Protein AF-K0K8V3-F1 (afdb_monomer)

Foldseek 3Di:
DDDDPDPDPPPPPDDVVNVVVVVVVVVVVVVVVVVVVVVVVVVVVVVVVVLVVLLVLLVVLLVQLLVLLVQLLVLLVQLCVLVVLFPDDDHDDNVVSVVSNVVSVVSNVVSLVSCVVRPDPQLNVLSVVLSVLSVVSVVLSPDPDRHSVSNVVSSVVSVVSSQSNVVRSCVRSVNDPDGDDDDDCPVRDHDDPPDDPPPPPPPDDDDDDDDD

Mean predicted aligned error: 12.73 Å

Sequence (212 aa):
MSVDWCGGWQAGAVNPVVAQVLTIVGVLLGSVATFVFTSAAERTRWRRAQAARWDDKRLLAYSEYGEAVKQMVRLCRRIAETKGLLSTGRDVDLDSSLDALAEAETVRAARWETVLLLGEPATIAAARAWSEQVWGLEQILRDSHPEASSFLDAYRRAMRLRNEFYDRARLDLGISSGPLPALTWKSLQPMPPAGKPQLPEAEGGQGDRPTG

Nearest PDB structures (foldseek):
  4akk-assembly1_B  TM=6.652E-01  e=4.164E+00  Klebsiella oxytoca
  6jx6-assembly1_C  TM=4.656E-01  e=9.189E-01  Homo sapiens
  8e2i-assembly1_F  TM=4.263E-01  e=6.459E-01  Homo sapiens
  4tx5-assembly1_A  TM=3.972E-01  e=1.599E+00  Homo sapiens
  6jx6-assembly1_D  TM=3.897E-01  e=3.237E+00  Homo sapiens

Organism: Saccharothrix espanaensis (strain ATCC 51144 / DSM 44229 / JCM 9112 / NBRC 15066 / NRRL 15764) (NCBI:txid1179773)

Structure (mmCIF, N/CA/C/O backbone):
data_AF-K0K8V3-F1
#
_entry.id   AF-K0K8V3-F1
#
loop_
_atom_site.group_PDB
_atom_site.id
_atom_site.type_symbol
_atom_site.label_atom_id
_atom_site.label_alt_id
_atom_site.label_comp_id
_atom_site.label_asym_id
_atom_site.label_entity_id
_atom_site.label_seq_id
_atom_site.pdbx_PDB_ins_code
_atom_site.Cartn_x
_atom_site.Cartn_y
_atom_site.Cartn_z
_atom_site.occupancy
_atom_site.B_iso_or_equiv
_atom_site.auth_seq_id
_atom_site.auth_comp_id
_atom_site.auth_asym_id
_atom_site.auth_atom_id
_atom_site.pdbx_PDB_model_num
ATOM 1 N N . MET A 1 1 ? 65.599 -36.981 -69.576 1.00 44.59 1 MET A N 1
ATOM 2 C CA . MET A 1 1 ? 64.162 -36.649 -69.496 1.00 44.59 1 MET A CA 1
ATOM 3 C C . MET A 1 1 ? 63.881 -36.219 -68.067 1.00 44.59 1 MET A C 1
ATOM 5 O O . MET A 1 1 ? 63.821 -37.075 -67.200 1.00 44.59 1 MET A O 1
ATOM 9 N N . SER A 1 2 ? 63.819 -34.912 -67.815 1.00 46.06 2 SER A N 1
ATOM 10 C CA . SER A 1 2 ? 63.337 -34.340 -66.554 1.00 46.06 2 SER A CA 1
ATOM 11 C C . SER A 1 2 ? 62.207 -33.400 -66.941 1.00 46.06 2 SER A C 1
ATOM 13 O O . SER A 1 2 ? 62.413 -32.509 -67.762 1.00 46.06 2 SER A O 1
ATOM 15 N N . VAL A 1 3 ? 60.999 -33.701 -66.479 1.00 49.91 3 VAL A N 1
ATOM 16 C CA . VAL A 1 3 ? 59.793 -32.931 -66.779 1.00 49.91 3 VAL A CA 1
ATOM 17 C C . VAL A 1 3 ? 59.630 -31.936 -65.638 1.00 49.91 3 VAL A C 1
ATOM 19 O O . VAL A 1 3 ? 59.235 -32.327 -64.542 1.00 49.91 3 VAL A O 1
ATOM 22 N N . ASP A 1 4 ? 59.979 -30.674 -65.887 1.00 52.91 4 ASP A N 1
ATOM 23 C CA . ASP A 1 4 ? 59.780 -29.584 -64.931 1.00 52.91 4 ASP A CA 1
ATOM 24 C C . ASP A 1 4 ? 58.285 -29.274 -64.803 1.00 52.91 4 ASP A C 1
ATOM 26 O O . ASP A 1 4 ? 57.666 -28.607 -65.634 1.00 52.91 4 ASP A O 1
ATOM 30 N N . TRP A 1 5 ? 57.701 -29.782 -63.722 1.00 52.19 5 TRP A N 1
ATOM 31 C CA . TRP A 1 5 ? 56.415 -29.356 -63.189 1.00 52.19 5 TRP A CA 1
ATOM 32 C C . TRP A 1 5 ? 56.589 -28.017 -62.466 1.00 52.19 5 TRP A C 1
ATOM 34 O O . TRP A 1 5 ? 56.766 -27.972 -61.254 1.00 52.19 5 TRP A O 1
ATOM 44 N N . CYS A 1 6 ? 56.501 -26.912 -63.200 1.00 46.28 6 CYS A N 1
ATOM 45 C CA . CYS A 1 6 ? 56.291 -25.588 -62.613 1.00 46.28 6 CYS A CA 1
ATOM 46 C C . CYS A 1 6 ? 55.078 -24.931 -63.274 1.00 46.28 6 CYS A C 1
ATOM 48 O O . CYS A 1 6 ? 55.184 -24.011 -64.082 1.00 46.28 6 CYS A O 1
ATOM 50 N N . GLY A 1 7 ? 53.894 -25.433 -62.912 1.00 47.00 7 GLY A N 1
ATOM 51 C CA . GLY A 1 7 ? 52.639 -24.710 -63.078 1.00 47.00 7 GLY A CA 1
ATOM 52 C C . GLY A 1 7 ? 52.646 -23.490 -62.163 1.00 47.00 7 GLY A C 1
ATOM 53 O O . GLY A 1 7 ? 52.185 -23.553 -61.025 1.00 47.00 7 GLY A O 1
ATOM 54 N N . GLY A 1 8 ? 53.221 -22.394 -62.652 1.00 45.47 8 GLY A N 1
ATOM 55 C CA . GLY A 1 8 ? 53.161 -21.096 -62.001 1.00 45.47 8 GLY A CA 1
ATOM 56 C C . GLY A 1 8 ? 51.714 -20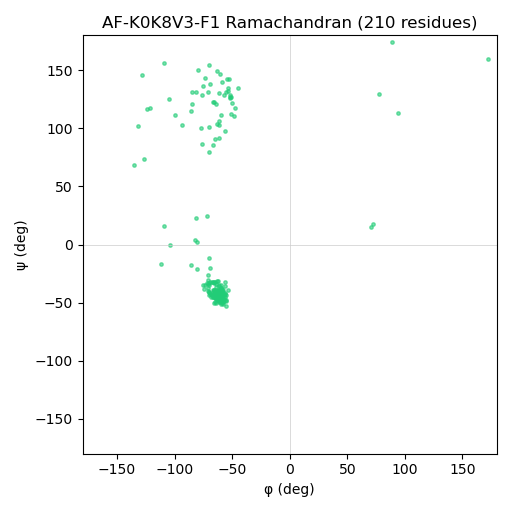.627 -61.947 1.00 45.47 8 GLY A C 1
ATOM 57 O O . GLY A 1 8 ? 51.161 -20.175 -62.947 1.00 45.47 8 GLY A O 1
ATOM 58 N N . TRP A 1 9 ? 51.099 -20.718 -60.770 1.00 52.03 9 TRP A N 1
ATOM 59 C CA . TRP A 1 9 ? 49.920 -19.929 -60.445 1.00 52.03 9 TRP A CA 1
ATOM 60 C C . TRP A 1 9 ? 50.324 -18.451 -60.500 1.00 52.03 9 TRP A C 1
ATOM 62 O O . TRP A 1 9 ? 50.808 -17.889 -59.519 1.00 52.03 9 TRP A O 1
ATOM 72 N N . GLN A 1 10 ? 50.158 -17.811 -61.658 1.00 50.56 10 GLN A N 1
ATOM 73 C CA . GLN A 1 10 ? 50.161 -16.356 -61.766 1.00 50.56 10 GLN A CA 1
ATOM 74 C C . GLN A 1 10 ? 48.880 -15.839 -61.106 1.00 50.56 10 GLN A C 1
ATOM 76 O O . GLN A 1 10 ? 47.886 -15.536 -61.762 1.00 50.56 10 GLN A O 1
ATOM 81 N N . ALA A 1 11 ? 48.895 -15.765 -59.775 1.00 57.78 11 ALA A N 1
ATOM 82 C CA . ALA A 1 11 ? 47.975 -14.910 -59.050 1.00 57.78 11 ALA A CA 1
ATOM 83 C C . ALA A 1 11 ? 48.238 -13.479 -59.539 1.00 57.78 11 ALA A C 1
ATOM 85 O O . ALA A 1 11 ? 49.329 -12.944 -59.335 1.00 57.78 11 ALA A O 1
ATOM 86 N N . GLY A 1 12 ? 47.277 -12.897 -60.260 1.00 58.16 12 GLY A N 1
ATOM 87 C CA . GLY A 1 12 ? 47.373 -11.523 -60.741 1.00 58.16 12 GLY A CA 1
ATOM 88 C C . GLY A 1 12 ? 47.761 -10.605 -59.586 1.00 58.16 12 GLY A C 1
ATOM 89 O O . GLY A 1 12 ? 47.080 -10.579 -58.561 1.00 58.16 12 GLY A O 1
ATOM 90 N N . ALA A 1 13 ? 48.885 -9.900 -59.729 1.00 68.44 13 ALA A N 1
ATOM 91 C CA . ALA A 1 13 ? 49.366 -8.973 -58.718 1.00 68.44 13 ALA A CA 1
ATOM 92 C C . ALA A 1 13 ? 48.321 -7.866 -58.538 1.00 68.44 13 ALA A C 1
ATOM 94 O O . ALA A 1 13 ? 48.181 -6.972 -59.374 1.00 68.44 13 ALA A O 1
ATOM 95 N N . VAL A 1 14 ? 47.545 -7.954 -57.461 1.00 70.19 14 VAL A N 1
ATOM 96 C CA . VAL A 1 14 ? 46.634 -6.886 -57.059 1.00 70.19 14 VAL A CA 1
ATOM 97 C C . VAL A 1 14 ? 47.459 -5.636 -56.770 1.00 70.19 14 VAL A C 1
ATOM 99 O O . VAL A 1 14 ? 48.465 -5.689 -56.064 1.00 70.19 14 VAL A O 1
ATOM 102 N N . ASN A 1 15 ? 47.055 -4.502 -57.342 1.00 85.94 15 ASN A N 1
ATOM 103 C CA . ASN A 1 15 ? 47.741 -3.232 -57.131 1.00 85.94 15 ASN A CA 1
ATOM 104 C C . ASN A 1 15 ? 47.787 -2.922 -55.615 1.00 85.94 15 ASN A C 1
ATOM 106 O O . ASN A 1 15 ? 46.732 -2.949 -54.972 1.00 85.94 15 ASN A O 1
ATOM 110 N N . PRO A 1 16 ? 48.961 -2.615 -55.032 1.00 86.56 16 PRO A N 1
ATOM 111 C CA . PRO A 1 16 ? 49.107 -2.383 -53.592 1.00 86.56 16 PRO A CA 1
ATOM 112 C C . PRO A 1 16 ? 48.183 -1.277 -53.064 1.00 86.56 16 PRO A C 1
ATOM 114 O O . PRO A 1 16 ? 47.671 -1.389 -51.952 1.00 86.56 16 PRO A O 1
ATOM 117 N N . VAL A 1 17 ? 47.889 -0.257 -53.877 1.00 86.69 17 VAL A N 1
ATOM 118 C CA . VAL A 1 17 ? 46.932 0.808 -53.533 1.00 86.69 17 VAL A CA 1
ATOM 119 C C . VAL A 1 17 ? 45.514 0.248 -53.399 1.00 86.69 17 VAL A C 1
ATOM 121 O O . VAL A 1 17 ? 44.798 0.587 -52.460 1.00 86.69 17 VAL A O 1
ATOM 124 N N . VAL A 1 18 ? 45.111 -0.658 -54.295 1.00 88.25 18 VAL A N 1
ATOM 125 C CA . VAL A 1 18 ? 43.792 -1.313 -54.249 1.00 88.25 18 VAL A CA 1
ATOM 126 C C . VAL A 1 18 ? 43.679 -2.200 -53.010 1.00 88.25 18 VAL A C 1
ATOM 128 O O . VAL A 1 18 ? 42.677 -2.131 -52.299 1.00 88.25 18 VAL A O 1
ATOM 131 N N . ALA A 1 19 ? 44.716 -2.981 -52.698 1.00 88.62 19 ALA A N 1
ATOM 132 C CA . ALA A 1 19 ? 44.752 -3.807 -51.491 1.00 88.62 19 ALA A CA 1
ATOM 133 C C . ALA A 1 19 ? 44.677 -2.961 -50.203 1.00 88.62 19 ALA A C 1
ATOM 135 O O . ALA A 1 19 ? 43.947 -3.303 -49.269 1.00 88.62 19 ALA A O 1
ATOM 136 N N . GLN A 1 20 ? 45.375 -1.822 -50.162 1.00 91.88 20 GLN A N 1
ATOM 137 C CA . GLN A 1 20 ? 45.355 -0.902 -49.025 1.00 91.88 20 GLN A CA 1
ATOM 138 C C . GLN A 1 20 ? 43.981 -0.247 -48.834 1.00 91.88 20 GLN A C 1
ATOM 140 O O . GLN A 1 20 ? 43.475 -0.211 -47.712 1.00 91.88 20 GLN A O 1
ATOM 145 N N . VAL A 1 21 ? 43.352 0.229 -49.914 1.00 93.62 21 VAL A N 1
ATOM 146 C CA . VAL A 1 21 ? 42.000 0.811 -49.863 1.00 93.62 21 VAL A CA 1
ATOM 147 C C . VAL A 1 21 ? 40.991 -0.221 -49.362 1.00 93.62 21 VAL A C 1
ATOM 149 O O . VAL A 1 21 ? 40.232 0.077 -48.441 1.00 93.62 21 VAL A O 1
ATOM 152 N N . LEU A 1 22 ? 41.021 -1.448 -49.893 1.00 93.81 22 LEU A N 1
ATOM 153 C CA . LEU A 1 22 ? 40.155 -2.536 -49.425 1.00 93.81 22 LEU A CA 1
ATOM 154 C C . LEU A 1 22 ? 40.365 -2.837 -47.934 1.00 93.81 22 LEU A C 1
ATOM 156 O O . LEU A 1 22 ? 39.394 -3.034 -47.205 1.00 93.81 22 LEU A O 1
ATOM 160 N N . THR A 1 23 ? 41.614 -2.807 -47.462 1.00 94.81 23 THR A N 1
ATOM 161 C CA . THR A 1 23 ? 41.945 -3.013 -46.043 1.00 94.81 23 THR A CA 1
ATOM 162 C C . THR A 1 23 ? 41.349 -1.914 -45.161 1.00 94.81 23 THR A C 1
ATOM 164 O O . THR A 1 23 ? 40.702 -2.215 -44.158 1.00 94.81 23 THR A O 1
ATOM 167 N N . ILE A 1 24 ? 41.507 -0.642 -45.541 1.00 96.25 24 ILE A N 1
ATOM 168 C CA . ILE A 1 24 ? 40.949 0.494 -44.790 1.00 96.25 24 ILE A CA 1
ATOM 169 C C . ILE A 1 24 ? 39.421 0.410 -44.746 1.00 96.25 24 ILE A C 1
ATOM 171 O O . ILE A 1 24 ? 38.830 0.567 -43.679 1.00 96.25 24 ILE A O 1
ATOM 175 N N . VAL A 1 25 ? 38.780 0.111 -45.880 1.00 95.94 25 VAL A N 1
ATOM 176 C CA . VAL A 1 25 ? 37.323 -0.065 -45.957 1.00 95.94 25 VAL A CA 1
ATOM 177 C C . VAL A 1 25 ? 36.863 -1.198 -45.041 1.00 95.94 25 VAL A C 1
ATOM 179 O O . VAL A 1 25 ? 35.912 -1.015 -44.285 1.00 95.94 25 VAL A O 1
ATOM 182 N N . GLY A 1 26 ? 37.558 -2.338 -45.041 1.00 94.94 26 GLY A N 1
ATOM 183 C CA . GLY A 1 26 ? 37.248 -3.465 -44.159 1.00 94.94 26 GLY A CA 1
ATOM 184 C C . GLY A 1 26 ? 37.341 -3.107 -42.674 1.00 94.94 26 GLY A C 1
ATOM 185 O O . GLY A 1 26 ? 36.430 -3.421 -41.909 1.00 94.94 26 GLY A O 1
ATOM 186 N N . VAL A 1 27 ? 38.396 -2.395 -42.264 1.00 95.88 27 VAL A N 1
ATOM 187 C CA . VAL A 1 27 ? 38.570 -1.942 -40.873 1.00 95.88 27 VAL A CA 1
ATOM 188 C C . VAL A 1 27 ? 37.504 -0.920 -40.477 1.00 95.88 27 VAL A C 1
ATOM 190 O O . VAL A 1 27 ? 36.960 -1.009 -39.378 1.00 95.88 27 VAL A O 1
ATOM 193 N N . LEU A 1 28 ? 37.169 0.026 -41.359 1.00 97.06 28 LEU A N 1
ATOM 194 C CA . LEU A 1 28 ? 36.113 1.011 -41.107 1.00 97.06 28 LEU A CA 1
A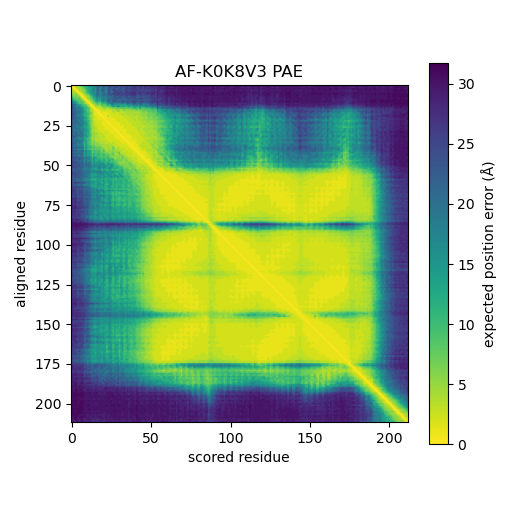TOM 195 C C . LEU A 1 28 ? 34.740 0.348 -40.974 1.00 97.06 28 LEU A C 1
ATOM 197 O O . LEU A 1 28 ? 33.996 0.649 -40.046 1.00 97.06 28 LEU A O 1
ATOM 201 N N . LEU A 1 29 ? 34.411 -0.594 -41.857 1.00 96.00 29 LEU A N 1
ATOM 202 C CA . LEU A 1 29 ? 33.166 -1.354 -41.760 1.00 96.00 29 LEU A CA 1
ATOM 203 C C . LEU A 1 29 ? 33.127 -2.195 -40.479 1.00 96.00 29 LEU A C 1
ATOM 205 O O . LEU A 1 29 ? 32.116 -2.199 -39.777 1.00 96.00 29 LEU A O 1
ATOM 209 N N . GLY A 1 30 ? 34.236 -2.856 -40.138 1.00 94.38 30 GLY A N 1
ATOM 210 C CA . GLY A 1 30 ? 34.366 -3.637 -38.910 1.00 94.38 30 GLY A CA 1
ATOM 211 C C . GLY A 1 30 ? 34.218 -2.788 -37.646 1.00 94.38 30 GLY A C 1
ATOM 212 O O . GLY A 1 30 ? 33.523 -3.195 -36.713 1.00 94.38 30 GLY A O 1
ATOM 213 N N . SER A 1 31 ? 34.807 -1.591 -37.612 1.00 95.19 31 SER A N 1
ATOM 214 C CA . SER A 1 31 ? 34.717 -0.689 -36.459 1.00 95.19 31 SER A CA 1
ATOM 215 C C . SER A 1 31 ? 33.317 -0.100 -36.300 1.00 95.19 31 SER A C 1
ATOM 217 O O . SER A 1 31 ? 32.799 -0.087 -35.185 1.00 95.19 31 SER A O 1
ATOM 219 N N . VAL A 1 32 ? 32.655 0.288 -37.396 1.00 94.81 32 VAL A N 1
ATOM 220 C CA . VAL A 1 32 ? 31.260 0.758 -37.373 1.00 94.81 32 VAL A CA 1
ATOM 221 C C . VAL A 1 32 ? 30.321 -0.358 -36.916 1.00 94.81 32 VAL A C 1
ATOM 223 O O . VAL A 1 32 ? 29.502 -0.136 -36.024 1.00 94.81 32 VAL A O 1
ATOM 226 N N . ALA A 1 33 ? 30.463 -1.571 -37.458 1.00 92.00 33 ALA A N 1
ATOM 227 C CA . ALA A 1 33 ? 29.664 -2.720 -37.037 1.00 92.00 33 ALA A CA 1
ATOM 228 C C . ALA A 1 33 ? 29.870 -3.036 -35.546 1.00 92.00 33 ALA A C 1
ATOM 230 O O . ALA A 1 33 ? 28.901 -3.212 -34.804 1.00 92.00 33 ALA A O 1
ATOM 231 N N . THR A 1 34 ? 31.125 -3.026 -35.085 1.00 93.44 34 THR A N 1
ATOM 232 C CA . THR A 1 34 ? 31.476 -3.223 -33.671 1.00 93.44 34 THR A CA 1
ATOM 233 C C . THR A 1 34 ? 30.868 -2.135 -32.791 1.00 93.44 34 THR A C 1
ATOM 235 O O . THR A 1 34 ? 30.265 -2.443 -31.762 1.00 93.44 34 THR A O 1
ATOM 238 N N . PHE A 1 35 ? 30.969 -0.866 -33.190 1.00 92.69 35 PHE A N 1
ATOM 239 C CA . PHE A 1 35 ? 30.414 0.267 -32.452 1.00 92.69 35 PHE A CA 1
ATOM 240 C C . PHE A 1 35 ? 28.888 0.188 -32.330 1.00 92.69 35 PHE A C 1
ATOM 242 O O . PHE A 1 35 ? 28.340 0.389 -31.246 1.00 92.69 35 PHE A O 1
ATOM 249 N N . VAL A 1 36 ? 28.184 -0.149 -33.412 1.00 93.19 36 VAL A N 1
ATOM 250 C CA . VAL A 1 36 ? 26.722 -0.302 -33.393 1.00 93.19 36 VAL A CA 1
ATOM 251 C C . VAL A 1 36 ? 26.311 -1.472 -32.500 1.00 93.19 36 VAL A C 1
ATOM 253 O O . VAL A 1 36 ? 25.422 -1.316 -31.660 1.00 93.19 36 VAL A O 1
ATOM 256 N N . PHE A 1 37 ? 26.975 -2.624 -32.632 1.00 92.94 37 PHE A N 1
ATOM 257 C CA . PHE A 1 37 ? 26.682 -3.810 -31.828 1.00 92.94 37 PHE A CA 1
ATOM 258 C C . PHE A 1 37 ? 26.907 -3.554 -30.331 1.00 92.94 37 PHE A C 1
ATOM 260 O O . PHE A 1 37 ? 26.020 -3.800 -29.512 1.00 92.94 37 PHE A O 1
ATOM 267 N N . THR A 1 38 ? 28.065 -2.995 -29.973 1.00 88.19 38 THR A N 1
ATOM 268 C CA . THR A 1 38 ? 28.397 -2.632 -28.584 1.00 88.19 38 THR A CA 1
ATOM 269 C C . THR A 1 38 ? 27.432 -1.594 -28.020 1.00 88.19 38 THR A C 1
ATOM 271 O O . THR A 1 38 ? 26.920 -1.779 -26.917 1.00 88.19 38 THR A O 1
ATOM 274 N N . SER A 1 39 ? 27.092 -0.557 -28.787 1.00 85.00 39 SER A N 1
ATOM 275 C CA . SER A 1 39 ? 26.129 0.466 -28.366 1.00 85.00 39 SER A CA 1
ATOM 276 C C . SER A 1 39 ? 24.727 -0.110 -28.133 1.00 85.00 39 SER A C 1
ATOM 278 O O . SER A 1 39 ? 24.061 0.237 -27.154 1.00 85.00 39 SER A O 1
ATOM 280 N N . ALA A 1 40 ? 24.260 -1.020 -28.993 1.00 86.56 40 ALA A N 1
ATOM 281 C CA . ALA A 1 40 ? 22.972 -1.688 -28.817 1.00 86.56 40 ALA A CA 1
ATOM 282 C C . ALA A 1 40 ? 22.964 -2.598 -27.575 1.00 86.56 40 ALA A C 1
ATOM 284 O O . ALA A 1 40 ? 22.011 -2.570 -26.785 1.00 86.56 40 ALA A O 1
ATOM 285 N N . ALA A 1 41 ? 24.040 -3.360 -27.360 1.00 84.31 41 ALA A N 1
ATOM 286 C CA . ALA A 1 41 ? 24.216 -4.189 -26.172 1.00 84.31 41 ALA A CA 1
ATOM 287 C C . ALA A 1 41 ? 24.222 -3.342 -24.887 1.00 84.31 41 ALA A C 1
ATOM 289 O O . ALA A 1 41 ? 23.511 -3.659 -23.931 1.00 84.31 41 ALA A O 1
ATOM 290 N N . GLU A 1 42 ? 24.933 -2.215 -24.877 1.00 85.38 42 GLU A N 1
ATOM 291 C CA . GLU A 1 42 ? 24.969 -1.313 -23.725 1.00 85.38 42 GLU A CA 1
ATOM 292 C C . GLU A 1 42 ? 23.596 -0.706 -23.434 1.00 85.38 42 GLU A C 1
ATOM 294 O O . GLU A 1 42 ? 23.121 -0.721 -22.300 1.00 85.38 42 GLU A O 1
ATOM 299 N N . ARG A 1 43 ? 22.875 -0.274 -24.473 1.00 77.31 43 ARG A N 1
ATOM 300 C CA . ARG A 1 43 ? 21.537 0.307 -24.316 1.00 77.31 43 ARG A CA 1
ATOM 301 C C . ARG A 1 43 ? 20.509 -0.701 -23.797 1.00 77.31 43 ARG A C 1
ATOM 303 O O . ARG A 1 43 ? 19.582 -0.321 -23.080 1.00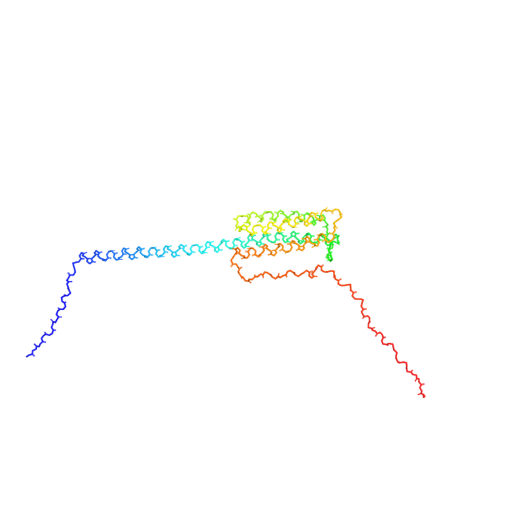 77.31 43 ARG A O 1
ATOM 310 N N . THR A 1 44 ? 20.630 -1.980 -24.155 1.00 75.56 44 THR A N 1
ATOM 311 C CA . THR A 1 44 ? 19.763 -3.039 -23.606 1.00 75.56 44 THR A CA 1
ATOM 312 C C . THR A 1 44 ? 20.128 -3.391 -22.165 1.00 75.56 44 THR A C 1
ATOM 314 O O . THR A 1 44 ? 19.220 -3.590 -21.358 1.00 75.56 44 THR A O 1
ATOM 317 N N . ARG A 1 45 ? 21.421 -3.419 -21.808 1.00 79.38 45 ARG A N 1
ATOM 318 C CA . ARG A 1 45 ? 21.875 -3.559 -20.412 1.00 79.38 45 ARG A CA 1
ATOM 319 C C . ARG A 1 45 ? 21.375 -2.408 -19.545 1.00 79.38 45 ARG A C 1
ATOM 321 O O . ARG A 1 45 ? 20.745 -2.664 -18.522 1.00 79.38 45 ARG A O 1
ATOM 328 N N . TRP A 1 46 ? 21.557 -1.169 -20.001 1.00 73.38 46 TRP A N 1
ATOM 329 C CA . TRP A 1 46 ? 21.078 0.031 -19.321 1.00 73.38 46 TRP A CA 1
ATOM 330 C C . TRP A 1 46 ? 19.574 -0.039 -19.071 1.00 73.38 46 TRP A C 1
ATOM 332 O O . TRP A 1 46 ? 19.137 0.081 -17.934 1.00 73.38 46 TRP A O 1
ATOM 342 N N . ARG A 1 47 ? 18.764 -0.305 -20.106 1.00 72.69 47 ARG A N 1
ATOM 343 C CA . ARG A 1 47 ? 17.301 -0.402 -19.961 1.00 72.69 47 ARG A CA 1
ATOM 344 C C . ARG A 1 47 ? 16.869 -1.462 -18.951 1.00 72.69 47 ARG A C 1
ATOM 346 O O . ARG A 1 47 ? 16.002 -1.170 -18.136 1.00 72.69 47 ARG A O 1
ATOM 353 N N . ARG A 1 48 ? 17.494 -2.644 -18.958 1.00 71.94 48 ARG A N 1
ATOM 354 C CA . ARG A 1 48 ? 17.206 -3.699 -17.972 1.00 71.94 48 ARG A CA 1
ATOM 355 C C . ARG A 1 48 ? 17.573 -3.276 -16.552 1.00 71.94 48 ARG A C 1
ATOM 357 O O . ARG A 1 48 ? 16.773 -3.463 -15.646 1.00 71.94 48 ARG A O 1
ATOM 364 N N . ALA A 1 49 ? 18.738 -2.655 -16.369 1.00 75.56 49 ALA A N 1
ATOM 365 C CA . ALA A 1 49 ? 19.153 -2.141 -15.068 1.00 75.56 49 ALA A CA 1
ATOM 366 C C . ALA A 1 49 ? 18.233 -1.010 -14.569 1.00 75.56 49 ALA A C 1
ATOM 368 O O . ALA A 1 49 ? 17.912 -0.967 -13.387 1.00 75.56 49 ALA A O 1
ATOM 369 N N . GLN A 1 50 ? 17.776 -0.108 -15.449 1.00 73.19 50 GLN A N 1
ATOM 370 C CA . GLN A 1 50 ? 16.792 0.918 -15.085 1.00 73.19 50 GLN A CA 1
ATOM 371 C C . GLN A 1 50 ? 15.452 0.300 -14.685 1.00 73.19 50 GLN A C 1
ATOM 373 O O . GLN A 1 50 ? 14.890 0.728 -13.685 1.00 73.19 50 GLN A O 1
ATOM 378 N N . ALA A 1 51 ? 14.954 -0.671 -15.458 1.00 75.56 51 ALA A N 1
ATOM 379 C CA . ALA A 1 51 ? 13.694 -1.353 -15.174 1.00 75.56 51 ALA A CA 1
ATOM 380 C C . ALA A 1 51 ? 13.736 -2.018 -13.793 1.00 75.56 51 ALA A C 1
ATOM 382 O O . ALA A 1 51 ? 12.919 -1.678 -12.948 1.00 75.56 51 ALA A O 1
ATOM 383 N N . ALA A 1 52 ? 14.779 -2.807 -13.510 1.00 80.31 52 ALA A N 1
ATOM 384 C CA . ALA A 1 52 ? 14.953 -3.452 -12.208 1.00 80.31 52 ALA A CA 1
ATOM 385 C C . ALA A 1 52 ? 14.963 -2.445 -11.041 1.00 80.31 52 ALA A C 1
ATOM 387 O O . ALA A 1 52 ? 14.291 -2.647 -10.036 1.00 80.31 52 ALA A O 1
ATOM 388 N N . ARG A 1 53 ? 15.651 -1.301 -11.185 1.00 84.06 53 ARG A N 1
ATOM 389 C CA . ARG A 1 53 ? 15.654 -0.267 -10.132 1.00 84.06 53 ARG A CA 1
ATOM 390 C C . ARG A 1 53 ? 14.296 0.400 -9.935 1.00 84.06 53 ARG A C 1
ATOM 392 O O . ARG A 1 53 ? 14.007 0.861 -8.833 1.00 84.06 53 ARG A O 1
ATOM 399 N N . TRP A 1 54 ? 13.500 0.536 -10.991 1.00 88.44 54 TRP A N 1
ATOM 400 C CA . TRP A 1 54 ? 12.138 1.049 -10.864 1.00 88.44 54 TRP A CA 1
ATOM 401 C C . TRP A 1 54 ? 11.208 0.010 -10.238 1.00 88.44 54 TRP A C 1
ATOM 403 O O . TRP A 1 54 ? 10.359 0.392 -9.438 1.00 88.44 54 TRP A O 1
ATOM 413 N N . ASP A 1 55 ? 11.411 -1.276 -10.516 1.00 90.44 55 ASP A N 1
ATOM 414 C CA . ASP A 1 55 ? 10.679 -2.377 -9.881 1.00 90.44 55 ASP A CA 1
ATOM 415 C C . ASP A 1 55 ? 10.944 -2.418 -8.373 1.00 90.44 55 ASP A C 1
ATOM 417 O O . ASP A 1 55 ? 9.997 -2.421 -7.589 1.00 90.44 55 ASP A O 1
ATOM 421 N N . ASP A 1 56 ? 12.211 -2.323 -7.953 1.00 91.69 56 ASP A N 1
ATOM 422 C CA . ASP A 1 56 ? 12.586 -2.285 -6.533 1.00 91.69 56 ASP A CA 1
ATOM 423 C C . ASP A 1 56 ? 11.937 -1.098 -5.802 1.00 91.69 56 ASP A C 1
ATOM 425 O O . ASP A 1 56 ? 11.405 -1.238 -4.699 1.00 91.69 56 ASP A O 1
ATOM 429 N N . LYS A 1 57 ? 11.932 0.085 -6.431 1.00 95.75 57 LYS A N 1
ATOM 430 C CA . LYS A 1 57 ? 11.298 1.283 -5.862 1.00 95.75 57 LYS A CA 1
ATOM 431 C C . LYS A 1 57 ? 9.778 1.152 -5.777 1.00 95.75 57 LYS A C 1
ATOM 433 O O . LYS A 1 57 ? 9.198 1.587 -4.785 1.00 95.75 57 LYS A O 1
ATOM 438 N N . ARG A 1 58 ? 9.135 0.558 -6.788 1.00 96.44 58 ARG A N 1
ATOM 439 C CA . ARG A 1 58 ? 7.688 0.288 -6.781 1.00 96.44 58 ARG A CA 1
ATOM 440 C C . ARG A 1 58 ? 7.318 -0.717 -5.701 1.00 96.44 58 ARG A C 1
ATOM 442 O O . ARG A 1 58 ? 6.393 -0.465 -4.935 1.00 96.44 58 ARG A O 1
ATOM 449 N N . LEU A 1 59 ? 8.081 -1.803 -5.576 1.00 96.69 59 LEU A N 1
ATOM 450 C CA . LEU A 1 59 ? 7.899 -2.789 -4.515 1.00 96.69 59 LEU A CA 1
ATOM 451 C C . LEU A 1 59 ? 7.987 -2.132 -3.134 1.00 96.69 59 LEU A C 1
ATOM 453 O O . LEU A 1 59 ? 7.109 -2.351 -2.296 1.00 96.69 59 LEU A O 1
ATOM 457 N N . LEU A 1 60 ? 9.005 -1.294 -2.913 1.00 97.81 60 LEU A N 1
ATOM 458 C CA . LEU A 1 60 ? 9.151 -0.559 -1.661 1.00 97.81 60 LEU A CA 1
ATOM 459 C C . LEU A 1 60 ? 7.935 0.343 -1.412 1.00 97.81 60 LEU A C 1
ATOM 461 O O . LEU A 1 60 ? 7.296 0.205 -0.370 1.00 97.81 60 LEU A O 1
ATOM 465 N N . ALA A 1 61 ? 7.551 1.170 -2.388 1.00 98.31 61 ALA A N 1
ATOM 466 C CA . ALA A 1 61 ? 6.405 2.075 -2.285 1.00 98.31 61 ALA A CA 1
ATOM 467 C C . ALA A 1 61 ? 5.101 1.340 -1.927 1.00 98.31 61 ALA A C 1
ATOM 469 O O . ALA A 1 61 ? 4.397 1.729 -0.993 1.00 98.31 61 ALA A O 1
ATOM 470 N N . TYR A 1 62 ? 4.800 0.241 -2.623 1.00 98.44 62 TYR A N 1
ATOM 471 C CA . TYR A 1 62 ? 3.607 -0.563 -2.362 1.00 98.44 62 TYR A CA 1
ATOM 472 C C . TYR A 1 62 ? 3.646 -1.242 -0.992 1.00 98.44 62 TYR A C 1
ATOM 474 O O . TYR A 1 62 ? 2.625 -1.294 -0.302 1.00 98.44 62 TYR A O 1
ATOM 482 N N . SER A 1 63 ? 4.810 -1.744 -0.571 1.00 98.25 63 SER A N 1
ATOM 483 C CA . SER A 1 63 ? 4.957 -2.409 0.726 1.00 98.25 63 SER A CA 1
ATOM 484 C C . SER A 1 63 ? 4.822 -1.439 1.903 1.00 98.25 63 SER A C 1
ATOM 486 O O . SER A 1 63 ? 4.106 -1.745 2.858 1.00 98.25 63 SER A O 1
ATOM 488 N N . GLU A 1 64 ? 5.428 -0.252 1.817 1.00 98.50 64 GLU A N 1
ATOM 489 C CA . GLU A 1 64 ? 5.361 0.770 2.862 1.00 98.50 64 GLU A CA 1
ATOM 490 C C . GLU A 1 64 ? 3.957 1.365 2.978 1.00 98.50 64 GLU A C 1
ATOM 492 O O . GLU A 1 64 ? 3.423 1.479 4.082 1.00 98.50 64 GLU A O 1
ATOM 497 N N . TYR A 1 65 ? 3.323 1.689 1.847 1.00 98.75 65 TYR A N 1
ATOM 498 C CA . TYR A 1 65 ? 1.933 2.140 1.843 1.00 98.75 65 TYR A CA 1
ATOM 499 C C . TYR A 1 65 ? 1.000 1.061 2.404 1.00 98.75 65 TYR A C 1
ATOM 501 O O . TYR A 1 65 ? 0.167 1.333 3.271 1.00 98.75 65 TYR A O 1
ATOM 509 N N . GLY A 1 66 ? 1.178 -0.190 1.969 1.00 98.50 66 GLY A N 1
ATOM 510 C CA . GLY A 1 66 ? 0.397 -1.311 2.469 1.00 98.50 66 GLY A CA 1
ATOM 511 C C . GLY A 1 66 ? 0.576 -1.549 3.971 1.00 98.50 66 GLY A C 1
ATOM 512 O O . GLY A 1 66 ? -0.386 -1.933 4.637 1.00 98.50 66 GLY A O 1
ATOM 513 N N . GLU A 1 67 ? 1.769 -1.331 4.531 1.00 98.38 67 GLU A N 1
ATOM 514 C CA . GLU A 1 67 ? 1.993 -1.382 5.982 1.00 98.38 67 GLU A CA 1
ATOM 515 C C . GLU A 1 67 ? 1.278 -0.245 6.713 1.00 98.38 67 GLU A C 1
ATOM 517 O O . GLU A 1 67 ? 0.603 -0.513 7.708 1.00 98.38 67 GLU A O 1
ATOM 522 N N . ALA A 1 68 ? 1.334 0.980 6.188 1.00 98.62 68 ALA A N 1
ATOM 523 C CA . ALA A 1 68 ? 0.647 2.125 6.779 1.00 98.62 68 ALA A CA 1
ATOM 524 C C . ALA A 1 68 ? -0.880 1.916 6.842 1.00 98.62 68 ALA A C 1
ATOM 526 O O . ALA A 1 68 ? -1.480 2.052 7.908 1.00 98.62 68 ALA A O 1
ATOM 527 N N . VAL A 1 69 ? -1.510 1.465 5.748 1.00 98.62 69 VAL A N 1
ATOM 528 C CA . VAL A 1 69 ? -2.959 1.173 5.742 1.00 98.62 69 VAL A CA 1
ATOM 529 C C . VAL A 1 69 ? -3.297 -0.008 6.665 1.00 98.62 69 VAL A C 1
ATOM 531 O O . VAL A 1 69 ? -4.287 0.035 7.398 1.00 98.62 69 VAL A O 1
ATOM 534 N N . LYS A 1 70 ? -2.472 -1.069 6.701 1.00 97.69 70 LYS A N 1
ATOM 535 C CA . LYS A 1 70 ? -2.663 -2.184 7.655 1.00 97.69 70 LYS A CA 1
ATOM 536 C C . LYS A 1 70 ? -2.619 -1.701 9.099 1.00 97.69 70 LYS A C 1
ATOM 538 O O . LYS A 1 70 ? -3.378 -2.218 9.917 1.00 97.69 70 LYS A O 1
ATOM 543 N N . GLN A 1 71 ? -1.743 -0.755 9.422 1.00 98.31 71 GLN A N 1
ATOM 544 C CA . GLN A 1 71 ? -1.642 -0.223 10.773 1.00 98.31 71 GLN A CA 1
ATOM 545 C C . GLN A 1 71 ? -2.937 0.471 11.198 1.00 98.31 71 GLN A C 1
ATOM 547 O O . GLN A 1 71 ? -3.442 0.185 12.285 1.00 98.31 71 GLN A O 1
ATOM 552 N N . MET A 1 72 ? -3.533 1.273 10.314 1.00 98.44 72 MET A N 1
ATOM 553 C CA . MET A 1 72 ? -4.859 1.850 10.545 1.00 98.44 72 MET A CA 1
ATOM 554 C C . MET A 1 72 ? -5.925 0.762 10.749 1.00 98.44 72 MET A C 1
ATOM 556 O O . MET A 1 72 ? -6.657 0.796 11.732 1.00 98.44 72 MET A O 1
ATOM 560 N N . VAL A 1 73 ? -5.968 -0.271 9.893 1.00 97.44 73 VAL A N 1
ATOM 561 C CA . VAL A 1 73 ? -6.915 -1.399 10.038 1.00 97.44 73 VAL A CA 1
ATOM 562 C C . VAL A 1 73 ? -6.764 -2.106 11.390 1.00 97.44 73 VAL A C 1
ATOM 564 O O . VAL A 1 73 ? -7.766 -2.472 12.007 1.00 97.44 73 VAL A O 1
ATOM 567 N N . ARG A 1 74 ? -5.528 -2.315 11.865 1.00 95.25 74 ARG A N 1
ATOM 568 C CA . ARG A 1 74 ? -5.258 -2.918 13.183 1.00 95.25 74 ARG A CA 1
ATOM 569 C C . ARG A 1 74 ? -5.785 -2.039 14.318 1.00 95.25 74 ARG A C 1
ATOM 571 O O . ARG A 1 74 ? -6.365 -2.573 15.258 1.00 95.25 74 ARG A O 1
ATOM 578 N N . LEU A 1 75 ? -5.591 -0.724 14.231 1.00 96.69 75 LEU A N 1
ATOM 579 C CA . LEU A 1 75 ? -6.101 0.237 15.211 1.00 96.69 75 LEU A CA 1
ATOM 580 C C . LEU A 1 75 ? -7.632 0.256 15.224 1.00 96.69 75 LEU A C 1
ATOM 582 O O . LEU A 1 75 ? -8.217 0.033 16.281 1.00 96.69 75 LEU A O 1
ATOM 586 N N . CYS A 1 76 ? -8.276 0.377 14.057 1.00 96.44 76 CYS A N 1
ATOM 587 C CA . CYS A 1 76 ? -9.734 0.308 13.940 1.00 96.44 76 CYS A CA 1
ATOM 588 C C . CYS A 1 76 ? -10.291 -0.987 14.542 1.00 96.44 76 CYS A C 1
ATOM 590 O O . CYS A 1 76 ? -11.274 -0.966 15.277 1.00 96.44 76 CYS A O 1
ATOM 592 N N . ARG A 1 77 ? -9.641 -2.124 14.273 1.00 94.19 77 ARG A N 1
ATOM 593 C CA . ARG A 1 77 ? -10.040 -3.409 14.850 1.00 94.19 77 ARG A CA 1
ATOM 594 C C . ARG A 1 77 ? -9.976 -3.397 16.383 1.00 94.19 77 ARG A C 1
ATOM 596 O O . ARG A 1 77 ? -10.955 -3.784 17.003 1.00 94.19 77 ARG A O 1
ATOM 603 N N . ARG A 1 78 ? -8.879 -2.933 16.992 1.00 93.44 78 ARG A N 1
ATOM 604 C CA . ARG A 1 78 ? -8.745 -2.884 18.465 1.00 93.44 78 ARG A CA 1
ATOM 605 C C . ARG A 1 78 ? -9.780 -1.972 19.125 1.00 93.44 78 ARG A C 1
ATOM 607 O O . ARG A 1 78 ? -10.330 -2.315 20.169 1.00 93.44 78 ARG A O 1
ATOM 614 N N . ILE A 1 79 ? -10.067 -0.830 18.500 1.00 94.94 79 ILE A N 1
ATOM 615 C CA . ILE A 1 79 ? -11.113 0.089 18.965 1.00 94.94 79 ILE A CA 1
ATOM 616 C C . ILE A 1 79 ? -12.484 -0.599 18.874 1.00 94.94 79 ILE A C 1
ATOM 618 O O . ILE A 1 79 ? -13.248 -0.553 19.832 1.00 94.94 79 ILE A O 1
ATOM 622 N N . ALA A 1 80 ? -12.786 -1.290 17.768 1.00 93.94 80 ALA A N 1
ATOM 623 C CA . ALA A 1 80 ? -14.019 -2.071 17.631 1.00 93.94 80 ALA A CA 1
ATOM 624 C C . ALA A 1 80 ? -14.152 -3.179 18.682 1.00 93.94 80 ALA A C 1
ATOM 626 O O . ALA A 1 80 ? -15.243 -3.374 19.208 1.00 93.94 80 ALA A O 1
ATOM 627 N N . GLU A 1 81 ? -13.069 -3.891 18.995 1.00 91.88 81 GLU A N 1
ATOM 628 C CA . GLU A 1 81 ? -13.054 -4.918 20.045 1.00 91.88 81 GLU A CA 1
ATOM 629 C C . GLU A 1 81 ? -13.383 -4.297 21.415 1.00 91.88 81 GLU A C 1
ATOM 631 O O . GLU A 1 81 ? -14.274 -4.787 22.104 1.00 91.88 81 GLU A O 1
ATOM 636 N N . THR A 1 82 ? -12.770 -3.156 21.754 1.00 92.25 82 THR A N 1
ATOM 637 C CA . THR A 1 82 ? -13.046 -2.415 23.006 1.00 92.25 82 THR A CA 1
ATOM 638 C C . THR A 1 82 ? -14.481 -1.880 23.063 1.00 92.25 82 THR A C 1
ATOM 640 O O . THR A 1 82 ? -15.103 -1.847 24.120 1.00 92.25 82 THR A O 1
ATOM 643 N N . LYS A 1 83 ? -15.050 -1.491 21.915 1.00 91.69 83 LYS A N 1
ATOM 644 C CA . LYS A 1 83 ? -16.453 -1.063 21.793 1.00 91.69 83 LYS A CA 1
ATOM 645 C C . LYS A 1 83 ? -17.452 -2.228 21.719 1.00 91.69 83 LYS A C 1
ATOM 647 O O . LYS A 1 83 ? -18.641 -1.987 21.531 1.00 91.69 83 LYS A O 1
ATOM 652 N N . GLY A 1 84 ? -16.999 -3.481 21.819 1.00 90.19 84 GLY A N 1
ATOM 653 C CA . GLY A 1 84 ? -17.860 -4.665 21.742 1.00 90.19 84 GLY A CA 1
ATOM 654 C C . GLY A 1 84 ? -18.438 -4.955 20.349 1.00 90.19 84 GLY A C 1
ATOM 655 O O . GLY A 1 84 ? -19.362 -5.755 20.224 1.00 90.19 84 GLY A O 1
ATOM 656 N N . LEU A 1 85 ? -17.905 -4.333 19.291 1.00 91.12 85 LEU A N 1
ATOM 657 C CA . LEU A 1 85 ? -18.341 -4.540 17.901 1.00 91.12 85 LEU A CA 1
ATOM 658 C C . LEU A 1 85 ? -17.744 -5.802 17.273 1.00 91.12 85 LEU A C 1
ATOM 660 O O . LEU A 1 85 ? -18.268 -6.318 16.286 1.00 91.12 85 LEU A O 1
ATOM 664 N N . LEU A 1 86 ? -16.639 -6.296 17.829 1.00 87.81 86 LEU A N 1
ATOM 665 C CA . LEU A 1 86 ? -16.010 -7.551 17.444 1.00 87.81 86 LEU A CA 1
ATOM 666 C C . LEU A 1 86 ? -15.771 -8.422 18.673 1.00 87.81 86 LEU A C 1
ATOM 668 O O . LEU A 1 86 ? -15.448 -7.936 19.753 1.00 87.81 86 LEU A O 1
ATOM 672 N N . SER A 1 87 ? -15.893 -9.735 18.484 1.00 76.38 87 SER A N 1
ATOM 673 C CA . SER A 1 87 ? -15.548 -10.710 19.510 1.00 76.38 87 SER A CA 1
ATOM 674 C C . SER A 1 87 ? -14.033 -10.765 19.693 1.00 76.38 87 SER A C 1
ATOM 676 O O . SER A 1 87 ? -13.320 -10.995 18.716 1.00 76.38 87 SER A O 1
ATOM 678 N N . THR A 1 88 ? -13.586 -10.691 20.950 1.00 68.94 88 THR A N 1
ATOM 679 C CA . THR A 1 88 ? -12.199 -10.849 21.435 1.00 68.94 88 THR A CA 1
ATOM 680 C C . THR A 1 88 ? -11.279 -9.652 21.225 1.00 68.94 88 THR A C 1
ATOM 682 O O . THR A 1 88 ? -11.126 -9.172 20.117 1.00 68.94 88 THR A O 1
ATOM 685 N N . GLY A 1 89 ? -10.604 -9.242 22.296 1.00 64.62 89 GLY A N 1
ATOM 686 C CA . GLY A 1 89 ? -9.552 -8.232 22.325 1.00 64.62 89 GLY A CA 1
ATOM 687 C C . GLY A 1 89 ? -9.193 -7.933 23.779 1.00 64.62 89 GLY A C 1
ATOM 688 O O . GLY A 1 89 ? -9.961 -8.255 24.683 1.00 64.62 89 GLY A O 1
ATOM 689 N N . ARG A 1 90 ? -8.009 -7.370 24.024 1.00 73.62 90 ARG A N 1
ATOM 690 C CA . ARG A 1 90 ? -7.742 -6.684 25.294 1.00 73.62 90 ARG A CA 1
ATOM 691 C C . ARG A 1 90 ? -8.252 -5.262 25.120 1.00 73.62 90 ARG A C 1
ATOM 693 O O . ARG A 1 90 ? -7.881 -4.640 24.125 1.00 73.62 90 ARG A O 1
ATOM 700 N N . ASP A 1 91 ? -9.030 -4.777 26.077 1.00 83.69 91 ASP A N 1
ATOM 701 C CA . ASP A 1 91 ? -9.486 -3.390 26.072 1.00 83.69 91 ASP A CA 1
ATOM 702 C C . ASP A 1 91 ? -8.287 -2.446 25.949 1.00 83.69 91 ASP A C 1
ATOM 704 O O . ASP A 1 91 ? -7.246 -2.633 26.595 1.00 83.69 91 ASP A O 1
ATOM 708 N N . VAL A 1 92 ? -8.422 -1.460 25.069 1.00 90.19 92 VAL A N 1
ATOM 709 C CA . VAL A 1 92 ? -7.439 -0.395 24.886 1.00 90.19 92 VAL A CA 1
ATOM 710 C C . VAL A 1 92 ? -7.989 0.917 25.420 1.00 90.19 92 VAL A C 1
ATOM 712 O O . VAL A 1 92 ? -9.199 1.119 25.479 1.00 90.19 92 VAL A O 1
ATOM 715 N N . ASP A 1 93 ? -7.091 1.831 25.774 1.00 94.25 93 ASP A N 1
ATOM 716 C CA . ASP A 1 93 ? -7.488 3.215 25.999 1.00 94.25 93 ASP A CA 1
ATOM 717 C C . ASP A 1 93 ? -7.997 3.823 24.683 1.00 94.25 93 ASP A C 1
ATOM 719 O O . ASP A 1 93 ? -7.287 3.809 23.669 1.00 94.25 93 ASP A O 1
ATOM 723 N N . LEU A 1 94 ? -9.249 4.287 24.679 1.00 92.62 94 LEU A N 1
ATOM 724 C CA . LEU A 1 94 ? -9.931 4.723 23.461 1.00 92.62 94 LEU A CA 1
ATOM 725 C C . LEU A 1 94 ? -9.337 6.020 22.918 1.00 92.62 94 LEU A C 1
ATOM 727 O O . LEU A 1 94 ? -9.093 6.097 21.714 1.00 92.62 94 LEU A O 1
ATOM 731 N N . ASP A 1 95 ? -9.063 6.990 23.788 1.00 93.00 95 ASP A N 1
ATOM 732 C CA . ASP A 1 95 ? -8.541 8.296 23.384 1.00 93.00 95 ASP A CA 1
ATOM 733 C C . ASP A 1 95 ? -7.136 8.146 22.789 1.00 93.00 95 ASP A C 1
ATOM 735 O O . ASP A 1 95 ? -6.911 8.515 21.635 1.00 93.00 95 ASP A O 1
ATOM 739 N N . SER A 1 96 ? -6.225 7.452 23.485 1.00 95.62 96 SER A N 1
ATOM 740 C CA . SER A 1 96 ? -4.892 7.154 22.946 1.00 95.62 96 SER A CA 1
ATOM 741 C C . SER A 1 96 ? -4.943 6.345 21.644 1.00 95.62 96 SER A C 1
ATOM 743 O O . SER A 1 96 ? -4.120 6.548 20.747 1.00 95.62 96 SER A O 1
ATOM 745 N N . SER A 1 97 ? -5.909 5.433 21.498 1.00 95.19 97 SER A N 1
ATOM 746 C CA . SER A 1 97 ? -6.055 4.644 20.268 1.00 95.19 97 SER A CA 1
ATOM 747 C C . SER A 1 97 ? -6.556 5.471 19.085 1.00 95.19 97 SER A C 1
ATOM 749 O O . SER A 1 97 ? -6.155 5.196 17.951 1.00 95.19 97 SER A O 1
ATOM 751 N N . LEU A 1 98 ? -7.412 6.468 19.326 1.00 94.44 98 LEU A N 1
ATOM 752 C CA . LEU A 1 98 ? -7.875 7.410 18.307 1.00 94.44 98 LEU A CA 1
ATOM 753 C C . LEU A 1 98 ? -6.758 8.370 17.884 1.00 94.44 98 LEU A C 1
ATOM 755 O O . LEU A 1 98 ? -6.591 8.600 16.685 1.00 94.44 98 LEU A O 1
ATOM 759 N N . ASP A 1 99 ? -5.941 8.845 18.824 1.00 95.94 99 ASP A N 1
ATOM 760 C CA . ASP A 1 99 ? -4.752 9.650 18.517 1.00 95.94 99 ASP A CA 1
ATOM 761 C C . ASP A 1 99 ? -3.735 8.847 17.692 1.00 95.94 99 ASP A C 1
ATOM 763 O O . ASP A 1 99 ? -3.231 9.312 16.668 1.00 95.94 99 ASP A O 1
ATOM 767 N N . ALA A 1 100 ? -3.489 7.589 18.070 1.00 97.38 100 ALA A N 1
ATOM 768 C CA . ALA A 1 100 ? -2.626 6.693 17.306 1.00 97.38 100 ALA A CA 1
ATOM 769 C C . ALA A 1 100 ? -3.173 6.400 15.896 1.00 97.38 100 ALA A C 1
ATOM 771 O O . ALA A 1 100 ? -2.392 6.174 14.968 1.00 97.38 100 ALA A O 1
ATOM 772 N N . LEU A 1 101 ? -4.500 6.386 15.717 1.00 97.44 101 LEU A N 1
ATOM 773 C CA . LEU A 1 101 ? -5.133 6.242 14.404 1.00 97.44 101 LEU A CA 1
ATOM 774 C C . LEU A 1 101 ? -4.918 7.486 13.536 1.00 97.44 101 LEU A C 1
ATOM 776 O O . LEU A 1 101 ? -4.582 7.336 12.362 1.00 97.44 101 LEU A O 1
ATOM 780 N N . ALA A 1 102 ? -5.033 8.684 14.112 1.00 96.81 102 ALA A N 1
ATOM 781 C CA . ALA A 1 102 ? -4.736 9.932 13.413 1.00 96.81 102 ALA A CA 1
ATOM 782 C C . ALA A 1 102 ? -3.261 10.006 12.972 1.00 96.81 102 ALA A C 1
ATOM 784 O O . ALA A 1 102 ? -2.969 10.365 11.831 1.00 96.81 102 ALA A O 1
ATOM 785 N N . GLU A 1 103 ? -2.325 9.584 13.826 1.00 98.12 103 GLU A N 1
ATOM 786 C CA . GLU A 1 103 ? -0.905 9.513 13.458 1.00 98.12 103 GLU A CA 1
ATOM 787 C C . GLU A 1 103 ? -0.652 8.486 12.341 1.00 98.12 103 GLU A C 1
ATOM 789 O O . GLU A 1 103 ? 0.072 8.753 11.379 1.00 98.12 103 GLU A O 1
ATOM 794 N N . ALA A 1 104 ? -1.296 7.317 12.411 1.00 98.25 104 ALA A N 1
ATOM 795 C CA . ALA A 1 104 ? -1.194 6.310 11.357 1.00 98.25 104 ALA A CA 1
ATOM 796 C C . ALA A 1 104 ? -1.721 6.822 10.001 1.00 98.25 104 ALA A C 1
ATOM 798 O O . ALA A 1 104 ? -1.144 6.486 8.963 1.00 98.25 104 ALA A O 1
ATOM 799 N N . GLU A 1 105 ? -2.768 7.653 9.997 1.00 98.00 105 GLU A N 1
ATOM 800 C CA . GLU A 1 105 ? -3.270 8.313 8.787 1.00 98.00 105 GLU A CA 1
ATOM 801 C C . GLU A 1 105 ? -2.252 9.308 8.212 1.00 98.00 105 GLU A C 1
ATOM 803 O O . GLU A 1 105 ? -2.019 9.301 7.002 1.00 98.00 105 GLU A O 1
ATOM 808 N N . THR A 1 106 ? -1.572 10.097 9.052 1.00 98.38 106 THR A N 1
ATOM 809 C CA . THR A 1 106 ? -0.478 10.988 8.616 1.00 98.38 106 THR A CA 1
ATOM 810 C C . THR A 1 106 ? 0.642 10.199 7.937 1.00 98.38 106 THR A C 1
ATOM 812 O O . THR A 1 106 ? 1.094 10.552 6.842 1.00 98.38 106 THR A O 1
ATOM 815 N N . VAL A 1 107 ? 1.057 9.075 8.530 1.00 98.38 107 VAL A N 1
ATOM 816 C CA . VAL A 1 107 ? 2.061 8.185 7.930 1.00 98.38 107 VAL A CA 1
ATOM 817 C C . VAL A 1 107 ? 1.565 7.621 6.596 1.00 98.38 107 VAL A C 1
ATOM 819 O O . VAL A 1 107 ? 2.309 7.622 5.612 1.00 98.38 107 VAL A O 1
ATOM 822 N N . ARG A 1 108 ? 0.309 7.165 6.522 1.00 98.38 108 ARG A N 1
ATOM 823 C CA . ARG A 1 108 ? -0.299 6.669 5.278 1.00 98.38 108 ARG A CA 1
ATOM 824 C C . ARG A 1 108 ? -0.327 7.746 4.192 1.00 98.38 108 ARG A C 1
ATOM 826 O O . ARG A 1 108 ? -0.001 7.439 3.043 1.00 98.38 108 ARG A O 1
ATOM 833 N N . ALA A 1 109 ? -0.670 8.985 4.539 1.00 98.31 109 ALA A N 1
ATOM 834 C CA . ALA A 1 109 ? -0.664 10.122 3.623 1.00 98.31 109 ALA A CA 1
ATOM 835 C C . ALA A 1 109 ? 0.734 10.380 3.053 1.00 98.31 109 ALA A C 1
ATOM 837 O O . ALA A 1 109 ? 0.883 10.499 1.842 1.00 98.31 109 ALA A O 1
ATOM 838 N N . ALA A 1 110 ? 1.777 10.346 3.885 1.00 98.25 110 ALA A N 1
ATOM 839 C CA . ALA A 1 110 ? 3.149 10.505 3.408 1.00 98.25 110 ALA A CA 1
ATOM 840 C C . ALA A 1 110 ? 3.575 9.387 2.433 1.00 98.25 110 ALA A C 1
ATOM 842 O O . ALA A 1 110 ? 4.226 9.650 1.421 1.00 98.25 110 ALA A O 1
ATOM 843 N N . ARG A 1 111 ? 3.191 8.127 2.695 1.00 98.25 111 ARG A N 1
ATOM 844 C CA . ARG A 1 111 ? 3.512 6.998 1.794 1.00 98.25 111 ARG A CA 1
ATOM 845 C C . ARG A 1 111 ? 2.721 7.029 0.488 1.00 98.25 111 ARG A C 1
ATOM 847 O O . ARG A 1 111 ? 3.201 6.519 -0.524 1.00 98.25 111 ARG A O 1
ATOM 854 N N . TRP A 1 112 ? 1.541 7.642 0.494 1.00 98.44 112 TRP A N 1
ATOM 855 C CA . TRP A 1 112 ? 0.681 7.758 -0.681 1.00 98.44 112 TRP A CA 1
ATOM 856 C C . TRP A 1 112 ? 1.336 8.519 -1.834 1.00 98.44 112 TRP A C 1
ATOM 858 O O . TRP A 1 112 ? 1.222 8.092 -2.981 1.00 98.44 112 TRP A O 1
ATOM 868 N N . GLU A 1 113 ? 2.095 9.572 -1.536 1.00 98.44 113 GLU A N 1
ATOM 869 C CA . GLU A 1 113 ? 2.781 10.374 -2.556 1.00 98.44 113 GLU A CA 1
ATOM 870 C C . GLU A 1 113 ? 3.733 9.529 -3.413 1.00 98.44 113 GLU A C 1
ATOM 872 O O . GLU A 1 113 ? 3.782 9.656 -4.635 1.00 98.44 113 GLU A O 1
ATOM 877 N N . THR A 1 114 ? 4.443 8.580 -2.797 1.00 97.81 114 THR A N 1
ATOM 878 C CA . THR A 1 114 ? 5.359 7.699 -3.540 1.00 97.81 114 THR A CA 1
ATOM 879 C C . THR A 1 114 ? 4.593 6.716 -4.431 1.00 97.81 114 THR A C 1
ATOM 881 O O . THR A 1 114 ? 5.030 6.420 -5.544 1.00 97.81 114 THR A O 1
ATOM 884 N N . VAL A 1 115 ? 3.426 6.246 -3.979 1.00 98.31 115 VAL A N 1
ATOM 885 C CA . VAL A 1 115 ? 2.537 5.393 -4.784 1.00 98.31 115 VAL A CA 1
ATOM 886 C C . VAL A 1 115 ? 1.988 6.156 -5.988 1.00 98.31 115 VAL A C 1
ATOM 888 O O . VAL A 1 115 ? 1.948 5.592 -7.076 1.00 98.31 115 VAL A O 1
ATOM 891 N N . LEU A 1 116 ? 1.637 7.437 -5.843 1.00 98.00 116 LEU A N 1
ATOM 892 C CA . LEU A 1 116 ? 1.198 8.269 -6.970 1.00 98.00 116 LEU A CA 1
ATOM 893 C C . LEU A 1 116 ? 2.296 8.481 -8.019 1.00 98.00 116 LEU A C 1
ATOM 895 O O . LEU A 1 116 ? 2.004 8.520 -9.211 1.00 98.00 116 LEU A O 1
ATOM 899 N N . LEU A 1 117 ? 3.551 8.621 -7.586 1.00 97.44 117 LEU A N 1
ATOM 900 C CA . LEU A 1 117 ? 4.679 8.878 -8.484 1.00 97.44 117 LEU A CA 1
ATOM 901 C C . LEU A 1 117 ? 5.123 7.645 -9.273 1.00 97.44 117 LEU A C 1
ATOM 903 O O . LEU A 1 117 ? 5.601 7.778 -10.399 1.00 97.44 117 LEU A O 1
ATOM 907 N N . LEU A 1 118 ? 5.044 6.466 -8.658 1.00 96.38 118 LEU A N 1
ATOM 908 C CA . LEU A 1 118 ? 5.632 5.244 -9.207 1.00 96.38 118 LEU A CA 1
ATOM 909 C C . LEU A 1 118 ? 4.597 4.214 -9.645 1.00 96.38 118 LEU A C 1
ATOM 911 O O . LEU A 1 118 ? 4.955 3.273 -10.350 1.00 96.38 118 LEU A O 1
ATOM 915 N N . GLY A 1 119 ? 3.355 4.351 -9.190 1.00 96.00 119 GLY A N 1
ATOM 916 C CA . GLY A 1 119 ? 2.354 3.318 -9.347 1.00 96.00 119 GLY A CA 1
ATOM 917 C C . GLY A 1 119 ? 1.712 3.275 -10.726 1.00 96.00 119 GLY A C 1
ATOM 918 O O . GLY A 1 119 ? 1.537 4.293 -11.394 1.00 96.00 119 GLY A O 1
ATOM 919 N N . GLU A 1 120 ? 1.302 2.081 -11.138 1.00 96.50 120 GLU A N 1
ATOM 920 C CA . GLU A 1 120 ? 0.423 1.918 -12.293 1.00 96.50 120 GLU A CA 1
ATOM 921 C C . GLU A 1 120 ? -1.012 2.357 -11.930 1.00 96.50 120 GLU A C 1
ATOM 923 O O . GLU A 1 120 ? -1.448 2.148 -10.791 1.00 96.50 120 GLU A O 1
ATOM 928 N N . PRO A 1 121 ? -1.767 2.988 -12.854 1.00 98.19 121 PRO A N 1
ATOM 929 C CA . PRO A 1 121 ? -3.065 3.585 -12.539 1.00 98.19 121 PRO A CA 1
ATOM 930 C C . PRO A 1 121 ? -4.078 2.648 -11.872 1.00 98.19 121 PRO A C 1
ATOM 932 O O . PRO A 1 121 ? -4.787 3.073 -10.957 1.00 98.19 121 PRO A O 1
ATOM 935 N N . ALA A 1 122 ? -4.162 1.381 -12.281 1.00 97.94 122 ALA A N 1
ATOM 936 C CA . ALA A 1 122 ? -5.074 0.433 -11.654 1.00 97.94 122 ALA A CA 1
ATOM 937 C C . ALA A 1 122 ? -4.616 0.016 -10.247 1.00 97.94 122 ALA A C 1
ATOM 939 O O . ALA A 1 122 ? -5.453 -0.174 -9.361 1.00 97.94 122 ALA A O 1
ATOM 940 N N . THR A 1 123 ? -3.306 -0.063 -10.009 1.00 98.38 123 THR A N 1
ATOM 941 C CA . THR A 1 123 ? -2.743 -0.273 -8.665 1.00 98.38 123 THR A CA 1
ATOM 942 C C . THR A 1 123 ? -3.019 0.919 -7.751 1.00 98.38 123 THR A C 1
ATOM 944 O O . THR A 1 123 ? -3.452 0.729 -6.613 1.00 98.38 123 THR A O 1
ATOM 947 N N . ILE A 1 124 ? -2.862 2.146 -8.260 1.00 98.75 124 ILE A N 1
ATOM 948 C CA . ILE A 1 124 ? -3.215 3.388 -7.554 1.00 98.75 124 ILE A CA 1
ATOM 949 C C . ILE A 1 124 ? -4.706 3.389 -7.190 1.00 98.75 124 ILE A C 1
ATOM 951 O O . ILE A 1 124 ? -5.067 3.662 -6.045 1.00 98.75 124 ILE A O 1
ATOM 955 N N . ALA A 1 125 ? -5.585 3.044 -8.132 1.00 98.75 125 ALA A N 1
ATOM 956 C CA . ALA A 1 125 ? -7.023 2.982 -7.882 1.00 98.75 125 ALA A CA 1
ATOM 957 C C . ALA A 1 125 ? -7.386 1.948 -6.799 1.00 98.75 125 ALA A C 1
ATOM 959 O O . ALA A 1 125 ? -8.167 2.252 -5.896 1.00 98.75 125 ALA A O 1
ATOM 960 N N . ALA A 1 126 ? -6.793 0.751 -6.845 1.00 98.69 126 ALA A N 1
ATOM 961 C CA . ALA A 1 126 ? -7.026 -0.290 -5.844 1.00 98.69 126 ALA A CA 1
ATOM 962 C C . ALA A 1 126 ? -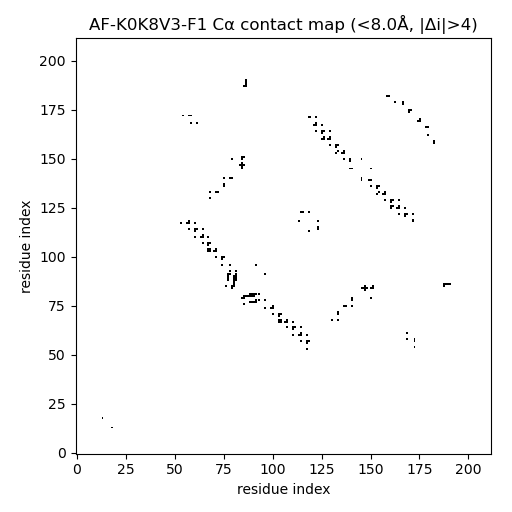6.513 0.113 -4.450 1.00 98.69 126 ALA A C 1
ATOM 964 O O . ALA A 1 126 ? -7.203 -0.095 -3.449 1.00 98.69 126 ALA A O 1
ATOM 965 N N . ALA A 1 127 ? -5.336 0.740 -4.386 1.00 98.50 127 ALA A N 1
ATOM 966 C CA . ALA A 1 127 ? -4.771 1.296 -3.161 1.00 98.50 127 ALA A CA 1
ATOM 967 C C . ALA A 1 127 ? -5.707 2.343 -2.532 1.00 98.50 127 ALA A C 1
ATOM 969 O O . ALA A 1 127 ? -6.070 2.227 -1.361 1.00 98.50 127 ALA A O 1
ATOM 970 N N . ARG A 1 128 ? -6.174 3.306 -3.338 1.00 98.56 128 ARG A N 1
ATOM 971 C CA . ARG A 1 128 ? -7.110 4.350 -2.904 1.00 98.56 128 ARG A CA 1
ATOM 972 C C . ARG A 1 128 ? -8.425 3.773 -2.390 1.00 98.56 128 ARG A C 1
ATOM 974 O O . ARG A 1 128 ? -8.876 4.159 -1.315 1.00 98.56 128 ARG A O 1
ATOM 981 N N . ALA A 1 129 ? -9.012 2.830 -3.125 1.00 98.75 129 ALA A N 1
ATOM 982 C CA . ALA A 1 129 ? -10.255 2.184 -2.718 1.00 98.75 129 ALA A CA 1
ATOM 983 C C . ALA A 1 129 ? -10.101 1.475 -1.362 1.00 98.75 129 ALA A C 1
ATOM 985 O O . ALA A 1 129 ? -11.009 1.510 -0.529 1.00 98.75 129 ALA A O 1
ATOM 986 N N . TRP A 1 130 ? -8.941 0.860 -1.109 1.00 98.75 130 TRP A N 1
ATOM 987 C CA . TRP A 1 130 ? -8.649 0.268 0.189 1.00 98.75 130 TRP A CA 1
ATOM 988 C C . TRP A 1 130 ? -8.562 1.327 1.297 1.00 98.75 130 TRP A C 1
ATOM 990 O O . TRP A 1 130 ? -9.251 1.160 2.303 1.00 98.75 130 TRP A O 1
ATOM 1000 N N . SER A 1 131 ? -7.809 2.423 1.129 1.00 98.19 131 SER A N 1
ATOM 1001 C CA . SER A 1 131 ? -7.742 3.478 2.157 1.00 98.19 131 SER A CA 1
ATOM 1002 C C . SER A 1 131 ? -9.088 4.155 2.410 1.00 98.19 131 SER A C 1
ATOM 1004 O O . SER A 1 131 ? -9.450 4.360 3.564 1.00 98.19 131 SER A O 1
ATOM 1006 N N . GLU A 1 132 ? -9.873 4.419 1.363 1.00 98.50 132 GLU A N 1
ATOM 1007 C CA . GLU A 1 132 ? -11.218 4.993 1.495 1.00 98.50 132 GLU A CA 1
ATOM 1008 C C . GLU A 1 132 ? -12.137 4.087 2.321 1.00 98.50 132 GLU A C 1
ATOM 1010 O O . GLU A 1 132 ? -12.873 4.556 3.190 1.00 98.50 132 GLU A O 1
ATOM 1015 N N . GLN A 1 133 ? -12.043 2.769 2.129 1.00 98.62 133 GLN A N 1
ATOM 1016 C CA . GLN A 1 133 ? -12.793 1.827 2.951 1.00 98.62 133 GLN A CA 1
ATOM 1017 C C . GLN A 1 133 ? -12.329 1.821 4.415 1.00 98.62 133 GLN A C 1
ATOM 1019 O O . GLN A 1 133 ? -13.145 1.597 5.310 1.00 98.62 133 GLN A O 1
ATOM 1024 N N . VAL A 1 134 ? -11.041 2.057 4.680 1.00 98.25 134 VAL A N 1
ATOM 1025 C CA . VAL A 1 134 ? -10.516 2.163 6.050 1.00 98.25 134 VAL A CA 1
ATOM 1026 C C . VAL A 1 134 ? -10.992 3.448 6.729 1.00 98.25 134 VAL A C 1
ATOM 1028 O O . VAL A 1 134 ? -11.380 3.384 7.892 1.00 98.25 134 VAL A O 1
ATOM 1031 N N . TRP A 1 135 ? -11.094 4.571 6.014 1.00 98.00 135 TRP A N 1
ATOM 1032 C CA . TRP A 1 135 ? -11.769 5.769 6.535 1.00 98.00 135 TRP A CA 1
ATOM 1033 C C . TRP A 1 135 ? -13.251 5.514 6.828 1.00 98.00 135 TRP A C 1
ATOM 1035 O O . TRP A 1 135 ? -13.808 6.081 7.764 1.00 98.00 135 TRP A O 1
ATOM 1045 N N . GLY A 1 136 ? -13.903 4.631 6.067 1.00 97.31 136 GLY A N 1
ATOM 1046 C CA . GLY A 1 136 ? -15.248 4.149 6.390 1.00 97.31 136 GLY A CA 1
ATOM 1047 C C . GLY A 1 136 ? -15.317 3.411 7.734 1.00 97.31 136 GLY A C 1
ATOM 1048 O O . GLY A 1 136 ? -16.264 3.607 8.489 1.00 97.31 136 GLY A O 1
ATOM 1049 N N . LEU A 1 137 ? -14.300 2.607 8.075 1.00 97.38 137 LEU A N 1
ATOM 1050 C CA . LEU A 1 137 ? -14.209 1.974 9.400 1.00 97.38 137 LEU A CA 1
ATOM 1051 C C . LEU A 1 137 ? -14.062 3.013 10.507 1.00 97.38 137 LEU A C 1
ATOM 1053 O O . LEU A 1 137 ? -14.718 2.900 11.535 1.00 97.38 137 LEU A O 1
ATOM 1057 N N . GLU A 1 138 ? -13.207 4.011 10.300 1.00 96.19 138 GLU A N 1
ATOM 1058 C CA . GLU A 1 138 ? -13.014 5.088 11.267 1.00 96.19 138 GLU A CA 1
ATOM 1059 C C . GLU A 1 138 ? -14.308 5.869 11.515 1.00 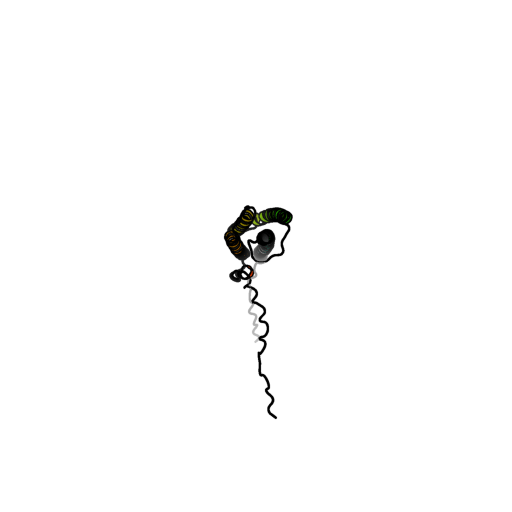96.19 138 GLU A C 1
ATOM 1061 O O . GLU A 1 138 ? -14.651 6.118 12.667 1.00 96.19 138 GLU A O 1
ATOM 1066 N N . GLN A 1 139 ? -15.054 6.201 10.458 1.00 95.62 139 GLN A N 1
ATOM 1067 C CA . GLN A 1 139 ? -16.346 6.882 10.576 1.00 95.62 139 GLN A CA 1
ATOM 1068 C C . GLN A 1 139 ? -17.326 6.081 11.439 1.00 95.62 139 GLN A C 1
ATOM 1070 O O . GLN A 1 139 ? -17.837 6.621 12.415 1.00 95.62 139 GLN A O 1
ATOM 1075 N N . ILE A 1 140 ? -17.485 4.778 11.172 1.00 96.12 140 ILE A N 1
ATOM 1076 C CA . ILE A 1 140 ? -18.325 3.894 12.000 1.00 96.12 140 ILE A CA 1
ATOM 1077 C C . ILE A 1 140 ? -17.861 3.923 13.462 1.00 96.12 140 ILE A C 1
ATOM 1079 O O . ILE A 1 140 ? -18.667 3.983 14.381 1.00 96.12 140 ILE A O 1
ATOM 1083 N N . LEU A 1 141 ? -16.552 3.907 13.716 1.00 94.81 141 LEU A N 1
ATOM 1084 C CA . LEU A 1 141 ? -16.031 3.952 15.082 1.00 94.81 141 LEU A CA 1
ATOM 1085 C C . LEU A 1 141 ? -16.242 5.299 15.775 1.00 94.81 141 LEU A C 1
ATOM 1087 O O . LEU A 1 141 ? -16.180 5.334 17.002 1.00 94.81 141 LEU A O 1
ATOM 1091 N N . ARG A 1 142 ? -16.465 6.392 15.047 1.00 92.44 142 ARG A N 1
ATOM 1092 C CA . ARG A 1 142 ? -16.762 7.712 15.623 1.00 92.44 142 ARG A CA 1
ATOM 1093 C C . ARG A 1 142 ? -18.249 7.904 15.916 1.00 92.44 142 ARG A C 1
ATOM 1095 O O . ARG A 1 142 ? -18.581 8.768 16.726 1.00 92.44 142 ARG A O 1
ATOM 1102 N N . ASP A 1 143 ? -19.117 7.085 15.331 1.00 92.62 143 ASP A N 1
ATOM 1103 C CA . ASP A 1 143 ? -20.543 7.101 15.639 1.00 92.62 143 ASP A CA 1
ATOM 1104 C C . ASP A 1 143 ? -20.792 6.785 17.123 1.00 92.62 143 ASP A C 1
ATOM 1106 O O . ASP A 1 143 ? -20.073 6.007 17.758 1.00 92.62 143 ASP A O 1
ATOM 1110 N N . SER A 1 144 ? -21.833 7.398 17.696 1.00 87.50 144 SER A N 1
ATOM 1111 C CA . SER A 1 144 ? -22.185 7.197 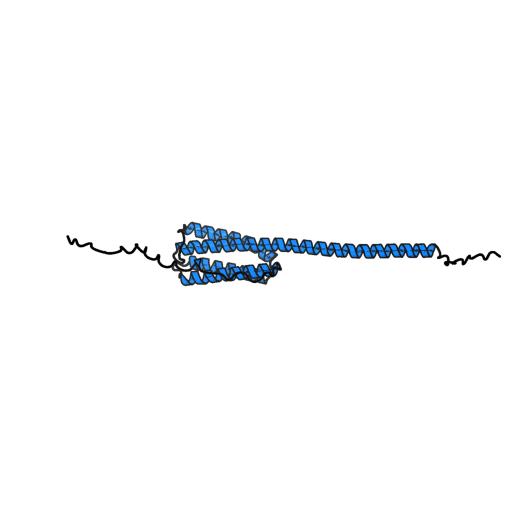19.109 1.00 87.50 144 SER A CA 1
ATOM 1112 C C . SER A 1 144 ? -22.758 5.803 19.381 1.00 87.50 144 SER A C 1
ATOM 1114 O O . SER A 1 144 ? -22.568 5.270 20.470 1.00 87.50 144 SER A O 1
ATOM 1116 N N . HIS A 1 145 ? -23.440 5.212 18.394 1.00 87.25 145 HIS A N 1
ATOM 1117 C CA . HIS A 1 145 ? -24.090 3.900 18.500 1.00 87.25 145 HIS A CA 1
ATOM 1118 C C . HIS A 1 145 ? -23.810 3.046 17.252 1.00 87.25 145 HIS A C 1
ATOM 1120 O O . HIS A 1 145 ? -24.713 2.817 16.447 1.00 87.25 145 HIS A O 1
ATOM 1126 N N . PRO A 1 146 ? -22.561 2.603 17.044 1.00 91.00 146 PRO A N 1
ATOM 1127 C CA . PRO A 1 146 ? -22.220 1.798 15.883 1.00 91.00 146 PRO A CA 1
ATOM 1128 C C . PRO A 1 146 ? -22.833 0.401 15.964 1.00 91.00 146 PRO A C 1
ATOM 1130 O O . PRO A 1 146 ? -22.781 -0.266 16.997 1.00 91.00 146 PRO A O 1
ATOM 1133 N N . GLU A 1 147 ? -23.362 -0.077 14.841 1.00 91.12 147 GLU A N 1
ATOM 1134 C CA . GLU A 1 147 ? -23.832 -1.454 14.719 1.00 91.12 147 GLU A CA 1
ATOM 1135 C C . GLU A 1 147 ? -22.667 -2.414 14.434 1.00 91.12 147 GLU A C 1
ATOM 1137 O O . GLU A 1 147 ? -21.871 -2.209 13.511 1.00 91.12 147 GLU A O 1
ATOM 1142 N N . ALA A 1 148 ? -22.597 -3.517 15.185 1.00 91.31 148 ALA A N 1
ATOM 1143 C CA . ALA A 1 148 ? -21.556 -4.535 15.022 1.00 91.31 148 ALA A CA 1
ATOM 1144 C C . ALA A 1 148 ? -21.552 -5.172 13.616 1.00 91.31 148 ALA A C 1
ATOM 1146 O O . ALA A 1 148 ? -20.490 -5.432 13.049 1.00 91.31 148 ALA A O 1
ATOM 1147 N N . SER A 1 149 ? -22.733 -5.389 13.026 1.00 91.69 149 SER A N 1
ATOM 1148 C CA . SER A 1 149 ? -22.903 -5.897 11.655 1.00 91.69 149 SER A CA 1
ATOM 1149 C C . SER A 1 149 ? -22.294 -4.954 10.616 1.00 91.69 149 SER A C 1
ATOM 1151 O O . SER A 1 149 ? -21.518 -5.399 9.770 1.00 91.69 149 SER A O 1
ATOM 1153 N N . SER A 1 150 ? -22.583 -3.653 10.725 1.00 93.81 150 SER A N 1
ATOM 1154 C CA . SER A 1 150 ? -22.047 -2.612 9.840 1.00 93.81 150 SER A CA 1
ATOM 1155 C C . SER A 1 150 ? -20.518 -2.584 9.878 1.00 93.81 150 SER A C 1
ATOM 1157 O O . SER A 1 150 ? -19.860 -2.658 8.834 1.00 93.81 150 SER A O 1
ATOM 1159 N N . PHE A 1 151 ? -19.934 -2.590 11.083 1.00 95.31 151 PHE A N 1
ATOM 1160 C CA . PHE A 1 151 ? -18.481 -2.640 11.236 1.00 95.31 151 PHE A CA 1
ATOM 1161 C C . PHE A 1 151 ? -17.885 -3.920 10.637 1.00 95.31 151 PHE A C 1
ATOM 1163 O O . PHE A 1 151 ? -16.901 -3.863 9.896 1.00 95.31 151 PHE A O 1
ATOM 1170 N N . LEU A 1 152 ? -18.478 -5.083 10.921 1.00 93.75 152 LEU A N 1
ATOM 1171 C CA . LEU A 1 152 ? -17.988 -6.372 10.433 1.00 93.75 152 LEU A CA 1
ATOM 1172 C C . LEU A 1 152 ? -18.004 -6.456 8.899 1.00 93.75 152 LEU A C 1
ATOM 1174 O O . LEU A 1 152 ? -17.042 -6.944 8.295 1.00 93.75 152 LEU A O 1
ATOM 1178 N N . ASP A 1 153 ? -19.059 -5.966 8.254 1.00 94.38 153 ASP A N 1
ATOM 1179 C CA . ASP A 1 153 ? -19.170 -5.971 6.796 1.00 94.38 153 ASP A CA 1
ATOM 1180 C C . ASP A 1 153 ? -18.203 -4.983 6.140 1.00 94.38 153 ASP A C 1
ATOM 1182 O O . ASP A 1 153 ? -17.521 -5.337 5.166 1.00 94.38 153 ASP A O 1
ATOM 1186 N N . ALA A 1 154 ? -18.055 -3.789 6.718 1.00 96.25 154 ALA A N 1
ATOM 1187 C CA . ALA A 1 154 ? -17.041 -2.826 6.308 1.00 96.25 154 ALA A CA 1
ATOM 1188 C C . ALA A 1 154 ? -15.619 -3.396 6.473 1.00 96.25 154 ALA A C 1
ATOM 1190 O O . ALA A 1 154 ? -14.777 -3.232 5.586 1.00 96.25 154 ALA A O 1
ATOM 1191 N N . TYR A 1 155 ? -15.355 -4.130 7.558 1.00 95.69 155 TYR A N 1
ATOM 1192 C CA . TYR A 1 155 ? -14.054 -4.743 7.835 1.00 95.69 155 TYR A CA 1
ATOM 1193 C C . TYR A 1 155 ? -13.733 -5.847 6.824 1.00 95.69 155 TYR A C 1
ATOM 1195 O O . TYR A 1 155 ? -12.646 -5.882 6.237 1.00 95.69 155 TYR A O 1
ATOM 1203 N N . ARG A 1 156 ? -14.708 -6.718 6.533 1.00 94.69 156 ARG A N 1
ATOM 1204 C CA . ARG A 1 156 ? -14.589 -7.737 5.478 1.00 94.69 156 ARG A CA 1
ATOM 1205 C C . ARG A 1 156 ? -14.330 -7.101 4.114 1.00 94.69 156 ARG A C 1
ATOM 1207 O O . ARG A 1 156 ? -13.524 -7.618 3.340 1.00 94.69 156 ARG A O 1
ATOM 1214 N N . ARG A 1 157 ? -14.987 -5.979 3.808 1.00 96.50 157 ARG A N 1
ATOM 1215 C CA . ARG A 1 157 ? -14.765 -5.229 2.565 1.00 96.50 157 ARG A CA 1
ATOM 1216 C C . ARG A 1 157 ? -13.356 -4.642 2.494 1.00 96.50 157 ARG A C 1
ATOM 1218 O O . ARG A 1 157 ? -12.707 -4.824 1.468 1.00 96.50 157 ARG A O 1
ATOM 1225 N N . ALA A 1 158 ? -12.859 -4.033 3.571 1.00 97.12 158 ALA A N 1
ATOM 1226 C CA . ALA A 1 158 ? -11.495 -3.500 3.638 1.00 97.12 158 ALA A CA 1
ATOM 1227 C C . ALA A 1 158 ? -10.457 -4.591 3.348 1.00 97.12 158 ALA A C 1
ATOM 1229 O O . ALA A 1 158 ? -9.532 -4.405 2.564 1.00 97.12 158 ALA A O 1
ATOM 1230 N N . MET A 1 159 ? -10.651 -5.771 3.929 1.00 94.94 159 MET A N 1
ATOM 1231 C CA . MET A 1 159 ? -9.753 -6.903 3.738 1.00 94.94 159 MET A CA 1
ATOM 1232 C C . MET A 1 159 ? -9.832 -7.499 2.318 1.00 94.94 159 MET A C 1
ATOM 1234 O O . MET A 1 159 ? -8.802 -7.910 1.792 1.00 94.94 159 MET A O 1
ATOM 1238 N N . ARG A 1 160 ? -10.997 -7.484 1.648 1.00 95.56 160 ARG A N 1
ATOM 1239 C CA . ARG A 1 160 ? -11.086 -7.816 0.209 1.00 95.56 160 ARG A CA 1
ATOM 1240 C C . ARG A 1 160 ? -10.336 -6.806 -0.662 1.00 95.56 160 ARG A C 1
ATOM 1242 O O . ARG A 1 160 ? -9.589 -7.214 -1.542 1.00 95.56 160 ARG A O 1
ATOM 1249 N N . LEU A 1 161 ? -10.495 -5.510 -0.390 1.00 97.69 161 LEU A N 1
ATOM 1250 C CA . LEU A 1 161 ? -9.805 -4.445 -1.130 1.00 97.69 161 LEU A CA 1
ATOM 1251 C C . LEU A 1 161 ? -8.290 -4.473 -0.908 1.00 97.69 161 LEU A C 1
ATOM 1253 O O . LEU A 1 161 ? -7.534 -4.215 -1.838 1.00 97.69 161 LEU A O 1
ATOM 1257 N N . ARG A 1 162 ? -7.838 -4.883 0.283 1.00 96.69 162 ARG A N 1
ATOM 1258 C CA . ARG A 1 162 ? -6.427 -5.197 0.531 1.00 96.69 162 ARG A CA 1
ATOM 1259 C C . ARG A 1 162 ? -5.905 -6.244 -0.454 1.00 96.69 162 ARG A C 1
ATOM 1261 O O . ARG A 1 162 ? -4.820 -6.059 -0.995 1.00 96.69 162 ARG A O 1
ATOM 1268 N N . ASN A 1 163 ? -6.626 -7.348 -0.650 1.00 95.69 163 ASN A N 1
ATOM 1269 C CA . ASN A 1 163 ? -6.193 -8.389 -1.584 1.00 95.69 163 ASN A CA 1
ATOM 1270 C C . ASN A 1 163 ? -6.151 -7.861 -3.022 1.00 95.69 163 ASN A C 1
ATOM 1272 O O . ASN A 1 163 ? -5.133 -8.048 -3.675 1.00 95.69 163 ASN A O 1
ATOM 1276 N N . GLU A 1 164 ? -7.178 -7.123 -3.458 1.00 95.88 164 GLU A N 1
ATOM 1277 C CA . GLU A 1 164 ? -7.189 -6.480 -4.782 1.00 95.88 164 GLU A CA 1
ATOM 1278 C C . GLU A 1 164 ? -5.974 -5.558 -4.972 1.00 95.88 164 GLU A C 1
ATOM 1280 O O . GLU A 1 164 ? -5.301 -5.629 -5.995 1.00 95.88 164 GLU A O 1
ATOM 1285 N N . PHE A 1 165 ? -5.633 -4.735 -3.973 1.00 97.75 165 PHE A N 1
ATOM 1286 C CA . PHE A 1 165 ? -4.434 -3.896 -4.021 1.00 97.75 165 PHE A CA 1
ATOM 1287 C C . PHE A 1 165 ? -3.158 -4.721 -4.240 1.00 97.75 165 PHE A C 1
ATOM 1289 O O . PHE A 1 165 ? -2.367 -4.395 -5.124 1.00 97.75 165 PHE A O 1
ATOM 1296 N N . TYR A 1 166 ? -2.955 -5.799 -3.477 1.00 96.25 166 TYR A N 1
ATOM 1297 C CA . TYR A 1 166 ? -1.767 -6.638 -3.648 1.00 96.25 166 TYR A CA 1
ATOM 1298 C C . TYR A 1 166 ? -1.778 -7.428 -4.963 1.00 96.25 166 TYR A C 1
ATOM 1300 O O . TYR A 1 166 ? -0.708 -7.637 -5.531 1.00 96.25 166 TYR A O 1
ATOM 1308 N N . ASP A 1 167 ? -2.941 -7.839 -5.468 1.00 95.62 167 ASP A N 1
ATOM 1309 C CA . ASP A 1 167 ? -3.056 -8.478 -6.780 1.00 95.62 167 ASP A CA 1
ATOM 1310 C C . ASP A 1 167 ? -2.652 -7.500 -7.896 1.00 95.62 167 ASP A C 1
ATOM 1312 O O . ASP A 1 167 ? -1.837 -7.850 -8.751 1.00 95.62 167 ASP A O 1
ATOM 1316 N N . ARG A 1 168 ? -3.112 -6.242 -7.846 1.00 96.31 168 ARG A N 1
ATOM 1317 C CA . ARG A 1 168 ? -2.684 -5.195 -8.792 1.00 96.31 168 ARG A CA 1
ATOM 1318 C C . ARG A 1 168 ? -1.202 -4.864 -8.673 1.00 96.31 168 ARG A C 1
ATOM 1320 O O . ARG A 1 168 ? -0.512 -4.847 -9.686 1.00 96.31 168 ARG A O 1
ATOM 1327 N N . ALA A 1 169 ? -0.693 -4.715 -7.452 1.00 96.38 169 ALA A N 1
ATOM 1328 C CA . ALA A 1 169 ? 0.728 -4.475 -7.216 1.00 96.38 169 ALA A CA 1
ATOM 1329 C C . ALA A 1 169 ? 1.604 -5.616 -7.762 1.00 96.38 169 ALA A C 1
ATOM 1331 O O . ALA A 1 169 ? 2.655 -5.368 -8.346 1.00 96.38 169 ALA A O 1
ATOM 1332 N N . ARG A 1 170 ? 1.171 -6.877 -7.620 1.00 95.25 170 ARG A N 1
ATOM 1333 C CA . ARG A 1 170 ? 1.864 -8.041 -8.198 1.00 95.25 170 ARG A CA 1
ATOM 1334 C C . ARG A 1 170 ? 1.873 -7.990 -9.721 1.00 95.25 170 ARG A C 1
ATOM 1336 O O . ARG A 1 170 ? 2.927 -8.214 -10.310 1.00 95.25 170 ARG A O 1
ATOM 1343 N N . LEU A 1 171 ? 0.736 -7.677 -10.343 1.00 94.06 171 LEU A N 1
ATOM 1344 C CA . LEU A 1 171 ? 0.639 -7.534 -11.797 1.00 94.06 171 LEU A CA 1
ATOM 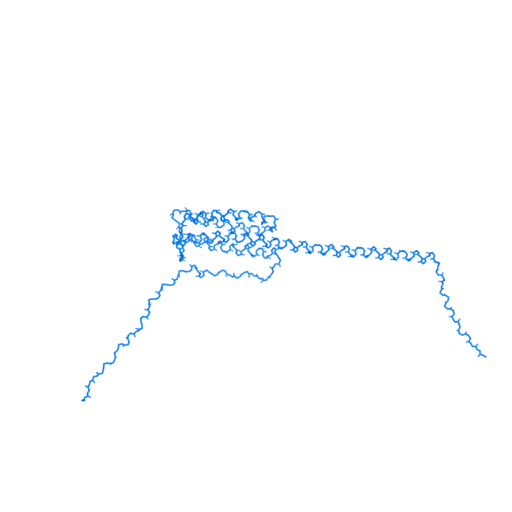1345 C C . LEU A 1 171 ? 1.544 -6.413 -12.316 1.00 94.06 171 LEU A C 1
ATOM 1347 O O . LEU A 1 171 ? 2.258 -6.618 -13.295 1.00 94.06 171 LEU A O 1
ATOM 1351 N N . ASP A 1 172 ? 1.573 -5.271 -11.632 1.00 94.38 172 ASP A N 1
ATOM 1352 C CA . ASP A 1 172 ? 2.421 -4.137 -12.002 1.00 94.38 172 ASP A CA 1
ATOM 1353 C C . ASP A 1 172 ? 3.930 -4.440 -11.882 1.00 94.38 172 ASP A C 1
ATOM 1355 O O . ASP A 1 172 ? 4.749 -3.971 -12.676 1.00 94.38 172 ASP A O 1
ATOM 1359 N N . LEU A 1 173 ? 4.300 -5.296 -10.926 1.00 93.62 173 LEU A N 1
ATOM 1360 C CA . LEU A 1 173 ? 5.658 -5.825 -10.753 1.00 93.62 173 LEU A CA 1
ATOM 1361 C C . LEU A 1 173 ? 5.967 -7.029 -11.668 1.00 93.62 173 LEU A C 1
ATOM 1363 O O . LEU A 1 173 ? 7.033 -7.631 -11.551 1.00 93.62 173 LEU A O 1
ATOM 1367 N N . GLY A 1 174 ? 5.048 -7.421 -12.558 1.00 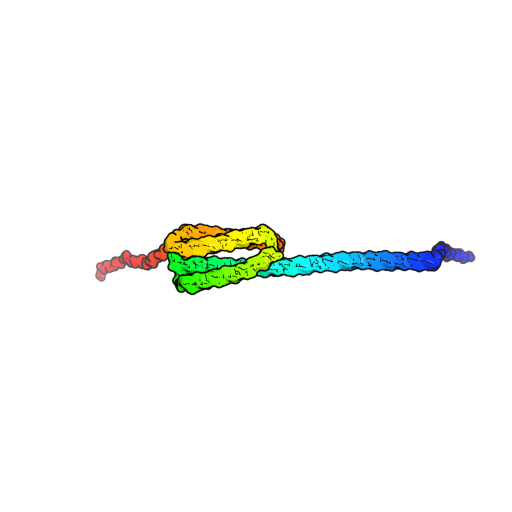92.19 174 GLY A N 1
ATOM 1368 C CA . GLY A 1 174 ? 5.234 -8.544 -13.484 1.00 92.19 174 GLY A CA 1
ATOM 1369 C C . GLY A 1 174 ? 5.188 -9.934 -12.833 1.00 92.19 174 GLY A C 1
ATOM 1370 O O . GLY A 1 174 ? 5.648 -10.911 -13.425 1.00 92.19 174 GLY A O 1
ATOM 1371 N N . ILE A 1 175 ? 4.641 -10.055 -11.621 1.00 90.81 175 ILE A N 1
ATOM 1372 C CA . ILE A 1 175 ? 4.533 -11.318 -10.883 1.00 90.81 175 ILE A CA 1
ATOM 1373 C C . ILE A 1 175 ? 3.259 -12.059 -11.308 1.00 90.81 175 ILE A C 1
ATOM 1375 O O . ILE A 1 175 ? 2.146 -11.628 -11.016 1.00 90.81 175 ILE A O 1
ATOM 1379 N N . SER A 1 176 ? 3.420 -13.229 -11.931 1.00 81.62 176 SER A N 1
ATOM 1380 C CA . SER A 1 176 ? 2.325 -14.045 -12.483 1.00 81.62 176 SER A CA 1
ATOM 1381 C C . SER A 1 176 ? 2.045 -15.346 -11.715 1.00 81.62 176 SER A C 1
ATOM 1383 O O . SER A 1 176 ? 1.352 -16.224 -12.225 1.00 81.62 176 SER A O 1
ATOM 1385 N N . SER A 1 177 ? 2.539 -15.491 -10.478 1.00 77.50 177 SER A N 1
ATOM 1386 C CA . SER A 1 177 ? 2.477 -16.743 -9.692 1.00 77.50 177 SER A CA 1
ATOM 1387 C C . SER A 1 177 ? 1.087 -17.140 -9.156 1.00 77.50 177 SER A C 1
ATOM 1389 O O . SER A 1 177 ? 0.991 -17.881 -8.182 1.00 77.50 177 SER A O 1
ATOM 1391 N N . GLY A 1 178 ? 0.009 -16.678 -9.793 1.00 79.25 178 GLY A N 1
ATOM 1392 C CA . GLY A 1 178 ? -1.373 -16.984 -9.427 1.00 79.25 178 GLY A CA 1
ATOM 1393 C C . GLY A 1 178 ? -1.986 -16.020 -8.400 1.00 79.25 178 GLY A C 1
ATOM 1394 O O . GLY A 1 178 ? -1.295 -15.116 -7.903 1.00 79.25 178 GLY A O 1
ATOM 1395 N N . PRO A 1 179 ? -3.295 -16.189 -8.120 1.00 79.75 179 PRO A N 1
ATOM 1396 C CA . PRO A 1 179 ? -4.049 -15.317 -7.225 1.00 79.75 179 PRO A CA 1
ATOM 1397 C C . PRO A 1 179 ? -3.620 -15.504 -5.769 1.00 79.75 179 PRO A C 1
ATOM 1399 O O . PRO A 1 179 ? -3.159 -16.576 -5.367 1.00 79.75 179 PRO A O 1
ATOM 1402 N N . LEU A 1 180 ? -3.812 -14.467 -4.955 1.00 83.81 180 LEU A N 1
ATOM 1403 C CA . LEU A 1 180 ? -3.630 -14.589 -3.513 1.00 83.81 180 LEU A CA 1
ATOM 1404 C C . LEU A 1 180 ? -4.638 -15.580 -2.899 1.00 83.81 180 LEU A C 1
ATOM 1406 O O . LEU A 1 180 ? -5.772 -15.691 -3.375 1.00 83.81 180 LEU A O 1
ATOM 1410 N N . PRO A 1 181 ? -4.266 -16.283 -1.811 1.00 84.00 181 PRO A N 1
ATOM 1411 C CA . PRO A 1 181 ? -5.190 -17.150 -1.093 1.00 84.00 181 PRO A CA 1
ATOM 1412 C C . PRO A 1 181 ? -6.464 -16.413 -0.670 1.00 84.00 181 PRO A C 1
ATOM 1414 O O . PRO A 1 181 ? -6.425 -15.256 -0.234 1.00 84.00 181 PRO A O 1
ATOM 1417 N N . ALA A 1 182 ? -7.596 -17.114 -0.749 1.00 82.00 182 ALA A N 1
ATOM 1418 C CA . ALA A 1 182 ? -8.873 -16.580 -0.301 1.00 82.00 182 ALA A CA 1
ATOM 1419 C C . ALA A 1 182 ? -8.820 -16.208 1.190 1.00 82.00 182 ALA A C 1
ATOM 1421 O O . ALA A 1 182 ? -8.261 -16.930 2.019 1.00 82.00 182 ALA A O 1
ATOM 1422 N N . LEU A 1 183 ? -9.436 -15.079 1.541 1.00 81.44 183 LEU A N 1
ATOM 1423 C CA . LEU A 1 183 ? -9.521 -14.627 2.928 1.00 81.44 183 LEU A CA 1
ATOM 1424 C C . LEU A 1 183 ? -10.392 -15.583 3.742 1.00 81.44 183 LEU A C 1
ATOM 1426 O O . LEU A 1 183 ? -11.572 -15.773 3.448 1.00 81.44 183 LEU A O 1
ATOM 1430 N N . THR A 1 184 ? -9.825 -16.138 4.810 1.00 78.50 184 THR A N 1
ATOM 1431 C CA . THR A 1 184 ? -10.561 -16.959 5.774 1.00 78.50 184 THR A CA 1
ATOM 1432 C C . THR A 1 184 ? -10.920 -16.122 6.998 1.00 78.50 184 THR A C 1
ATOM 1434 O O . THR A 1 184 ? -10.052 -15.774 7.795 1.00 78.50 184 THR A O 1
ATOM 1437 N N . TRP A 1 185 ? -12.205 -15.830 7.199 1.00 79.25 185 TRP A N 1
ATOM 1438 C CA . TRP A 1 185 ? -12.696 -14.998 8.313 1.00 79.25 185 TRP A CA 1
ATOM 1439 C C . TRP A 1 185 ? -12.847 -15.751 9.639 1.00 79.25 185 TRP A C 1
ATOM 1441 O O . TRP A 1 185 ? -13.629 -15.337 10.491 1.00 79.25 185 TRP A O 1
ATOM 1451 N N . LYS A 1 186 ? -12.131 -16.868 9.821 1.00 76.81 186 LYS A N 1
ATOM 1452 C CA . LYS A 1 186 ? -12.266 -17.735 11.004 1.00 76.81 186 LYS A CA 1
ATOM 1453 C C . LYS A 1 186 ? -12.028 -16.971 12.310 1.00 76.81 186 LYS A C 1
ATOM 1455 O O . LYS A 1 186 ? -12.732 -17.208 13.277 1.00 76.81 186 LYS A O 1
ATOM 1460 N N . SER A 1 187 ? -11.107 -16.006 12.315 1.00 67.31 187 SER A N 1
ATOM 1461 C CA . SER A 1 187 ? -10.811 -15.173 13.490 1.00 67.31 187 SER A CA 1
ATOM 1462 C C . SER A 1 187 ? -11.916 -14.181 13.871 1.00 67.31 187 SER A C 1
ATOM 1464 O O . SER A 1 187 ? -11.802 -13.544 14.907 1.00 67.31 187 SER A O 1
ATOM 1466 N N . LEU A 1 188 ? -12.923 -13.980 13.015 1.00 69.81 188 LEU A N 1
ATOM 1467 C CA . LEU A 1 188 ? -14.069 -13.098 13.271 1.00 69.81 188 LEU A CA 1
ATOM 1468 C C . LEU A 1 188 ? -15.333 -13.890 13.624 1.00 69.81 188 LEU A C 1
ATOM 1470 O O . LEU A 1 188 ? -16.396 -13.300 13.800 1.00 69.81 188 LEU A O 1
ATOM 1474 N N . GLN A 1 189 ? -15.254 -15.222 13.646 1.00 68.25 189 GLN A N 1
ATOM 1475 C CA . GLN A 1 189 ? -16.364 -16.041 14.107 1.00 68.25 189 GLN A CA 1
ATOM 1476 C C . GLN A 1 189 ? -16.418 -15.959 15.636 1.00 68.25 189 GLN A C 1
ATOM 1478 O O . GLN A 1 189 ? -15.364 -16.052 16.271 1.00 68.25 189 GLN A O 1
ATOM 1483 N N . PRO A 1 190 ? -17.614 -15.810 16.233 1.00 59.91 190 PRO A N 1
ATOM 1484 C CA . PRO A 1 190 ? -17.765 -15.954 17.671 1.00 59.91 190 PRO A CA 1
ATOM 1485 C C . PRO A 1 190 ? -17.176 -17.301 18.093 1.00 59.91 190 PRO A C 1
ATOM 1487 O O . PRO A 1 190 ? -17.463 -18.322 17.461 1.00 59.91 190 PRO A O 1
ATOM 1490 N N . MET A 1 191 ? -16.345 -17.310 19.137 1.00 54.09 191 MET A N 1
ATOM 1491 C CA . MET A 1 191 ? -15.883 -18.564 19.729 1.00 54.09 191 MET A CA 1
ATOM 1492 C C . MET A 1 191 ? -17.134 -19.381 20.099 1.00 54.09 191 MET A C 1
ATOM 1494 O O . MET A 1 191 ? -18.046 -18.808 20.707 1.00 54.09 191 MET A O 1
ATOM 1498 N N . PRO A 1 192 ? -17.232 -20.674 19.732 1.00 60.59 192 PRO A N 1
ATOM 1499 C CA . PRO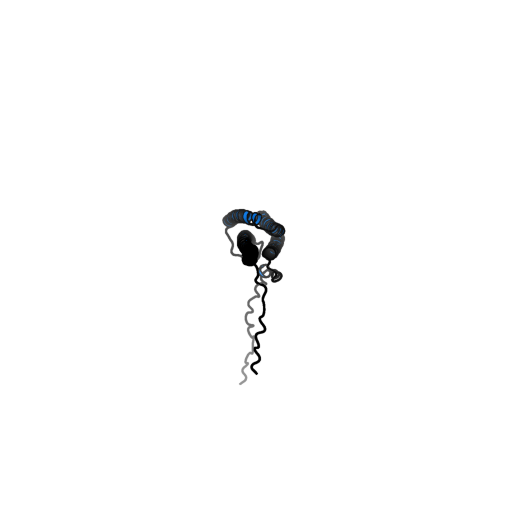 A 1 192 ? -18.332 -21.501 20.212 1.00 60.59 192 PRO A CA 1
ATOM 1500 C C . PRO A 1 192 ? -18.385 -21.395 21.742 1.00 60.59 192 PRO A C 1
ATOM 1502 O O . PRO A 1 192 ? -17.321 -21.293 22.367 1.00 60.59 192 PRO A O 1
ATOM 1505 N N . PRO A 1 193 ? -19.589 -21.363 22.350 1.00 59.88 193 PRO A N 1
ATOM 1506 C CA . PRO A 1 193 ? -19.706 -21.259 23.797 1.00 59.88 193 PRO A CA 1
ATOM 1507 C C . PRO A 1 193 ? -18.832 -22.345 24.405 1.00 59.88 193 PRO A C 1
ATOM 1509 O O . PRO A 1 193 ? -18.906 -23.494 23.961 1.00 59.88 193 PRO A O 1
ATOM 1512 N N . ALA A 1 194 ? -17.964 -21.964 25.348 1.00 61.22 194 ALA A N 1
ATOM 1513 C CA . ALA A 1 194 ? -17.100 -22.908 26.036 1.00 61.22 194 ALA A CA 1
ATOM 1514 C C . ALA A 1 194 ? -17.981 -24.070 26.493 1.00 61.22 194 ALA A C 1
ATOM 1516 O O . ALA A 1 194 ? -18.882 -23.883 27.317 1.00 61.22 194 ALA A O 1
ATOM 1517 N N . GLY A 1 195 ? -17.793 -25.237 25.869 1.00 54.09 195 GLY A N 1
ATOM 1518 C CA . GLY A 1 195 ? -18.502 -26.437 26.269 1.00 54.09 195 GLY A CA 1
ATOM 1519 C C . GLY A 1 195 ? -18.277 -26.577 27.763 1.00 54.09 195 GLY A C 1
ATOM 1520 O O . GLY A 1 195 ? -17.133 -26.470 28.215 1.00 54.09 195 GLY A O 1
ATOM 1521 N N . LYS A 1 196 ? -19.364 -26.713 28.533 1.00 46.59 196 LYS A N 1
ATOM 1522 C CA . LYS A 1 196 ? -19.263 -26.976 29.971 1.00 46.59 196 LYS A CA 1
ATOM 1523 C C . LYS A 1 196 ? -18.208 -28.070 30.150 1.00 46.59 196 LYS A C 1
ATOM 1525 O O . LYS A 1 196 ? -18.263 -29.028 29.372 1.00 46.59 196 LYS A O 1
ATOM 1530 N N . PRO A 1 197 ? -17.270 -27.945 31.107 1.00 49.84 197 PRO A N 1
ATOM 1531 C CA . PRO A 1 197 ? -16.358 -29.034 31.408 1.00 49.84 197 PRO A CA 1
ATOM 1532 C C . PRO A 1 197 ? -17.200 -30.299 31.528 1.00 49.84 197 PRO A C 1
ATOM 1534 O O . PRO A 1 197 ? -18.122 -30.341 32.348 1.00 49.84 197 PRO A O 1
ATOM 1537 N N . GLN A 1 198 ? -16.962 -31.277 30.654 1.00 57.81 198 GLN A N 1
ATOM 1538 C CA . GLN A 1 198 ? -17.482 -32.617 30.864 1.00 57.81 198 GLN A CA 1
ATOM 1539 C C . GLN A 1 198 ? -16.770 -33.108 32.116 1.00 57.81 198 GLN A C 1
ATOM 1541 O O . GLN A 1 198 ? -15.639 -33.583 32.070 1.00 57.81 198 GLN A O 1
ATOM 1546 N N . LEU A 1 199 ? -17.405 -32.851 33.262 1.00 55.41 199 LEU A N 1
ATOM 1547 C CA . LEU A 1 199 ? -17.098 -33.539 34.498 1.00 55.41 199 LEU A CA 1
ATOM 1548 C C . LEU A 1 199 ? -17.175 -35.026 34.151 1.00 55.41 199 LEU A C 1
ATOM 1550 O O . LEU A 1 199 ? -18.179 -35.425 33.552 1.00 55.41 199 LEU A O 1
ATOM 1554 N N . PRO A 1 200 ? -16.126 -35.815 34.439 1.00 54.88 200 PRO A N 1
ATOM 1555 C CA . PRO A 1 200 ? -16.180 -37.247 34.212 1.00 54.88 200 PRO A CA 1
ATOM 1556 C C . PRO A 1 200 ? -17.456 -37.768 34.867 1.00 54.88 200 PRO A C 1
ATOM 1558 O O . PRO A 1 200 ? -17.728 -37.445 36.028 1.00 54.88 200 PRO A O 1
ATOM 1561 N N . GLU A 1 201 ? -18.267 -38.481 34.086 1.00 54.72 201 GLU A N 1
ATOM 1562 C CA . GLU A 1 201 ? -19.449 -39.166 34.588 1.00 54.72 201 GLU A CA 1
ATOM 1563 C C . GLU A 1 201 ? -18.997 -39.989 35.790 1.00 54.72 201 GLU A C 1
ATOM 1565 O O . GLU A 1 201 ? -18.170 -40.893 35.670 1.00 54.72 201 GLU A O 1
ATOM 1570 N N . ALA A 1 202 ? -19.462 -39.603 36.977 1.00 55.66 202 ALA A N 1
ATOM 1571 C CA . ALA A 1 202 ? -19.295 -40.427 38.151 1.00 55.66 202 ALA A CA 1
ATOM 1572 C C . ALA A 1 202 ? -20.035 -41.728 37.844 1.00 55.66 202 ALA A C 1
ATOM 1574 O O . ALA A 1 202 ? -21.266 -41.732 37.802 1.00 55.66 202 ALA A O 1
ATOM 1575 N N . GLU A 1 203 ? -19.284 -42.798 37.579 1.00 51.25 203 GLU A N 1
ATOM 1576 C CA . GLU A 1 203 ? -19.822 -44.148 37.510 1.00 51.25 203 GLU A CA 1
ATOM 1577 C C . GLU A 1 203 ? -20.528 -44.443 38.834 1.00 51.25 203 GLU A C 1
ATOM 1579 O O . GLU A 1 203 ? -19.931 -44.754 39.867 1.00 51.25 203 GLU A O 1
ATOM 1584 N N . GLY A 1 204 ? -21.843 -44.261 38.806 1.00 52.09 204 GLY A N 1
ATOM 1585 C CA . GLY A 1 204 ? -22.739 -44.634 39.870 1.00 52.09 204 GLY A CA 1
ATOM 1586 C C . GLY A 1 204 ? -22.957 -46.137 39.838 1.00 52.09 204 GLY A C 1
ATOM 1587 O O . GLY A 1 204 ? -23.814 -46.617 39.108 1.00 52.09 204 GLY A O 1
ATOM 1588 N N . GLY A 1 205 ? -22.247 -46.835 40.719 1.00 51.19 205 GLY A N 1
ATOM 1589 C CA . GLY A 1 205 ? -22.836 -47.901 41.520 1.00 51.19 205 GLY A CA 1
ATOM 1590 C C . GLY A 1 205 ? -22.716 -49.324 40.984 1.00 51.19 205 GLY A C 1
ATOM 1591 O O . GLY A 1 205 ? -23.447 -49.741 40.097 1.00 51.19 205 GLY A O 1
ATOM 1592 N N . GLN A 1 206 ? -21.953 -50.135 41.714 1.00 52.06 206 GLN A N 1
ATOM 1593 C CA . GLN A 1 206 ? -22.364 -51.503 42.001 1.00 52.06 206 GLN A CA 1
ATOM 1594 C C . GLN A 1 206 ? -22.182 -51.726 43.504 1.00 52.06 206 GLN A C 1
ATOM 1596 O O . GLN A 1 206 ? -21.069 -51.850 44.007 1.00 52.06 206 GLN A O 1
ATOM 1601 N N . GLY A 1 207 ? -23.301 -51.682 44.231 1.00 51.34 207 GLY A N 1
ATOM 1602 C CA . GLY A 1 207 ? -23.349 -52.034 45.642 1.00 51.34 207 GLY A CA 1
ATOM 1603 C C . GLY A 1 207 ? -23.055 -53.518 45.808 1.00 51.34 207 GLY A C 1
ATOM 1604 O O . GLY A 1 207 ? -23.752 -54.354 45.232 1.00 51.34 207 GLY A O 1
ATOM 1605 N N . ASP A 1 208 ? -22.033 -53.820 46.599 1.00 54.78 208 ASP A N 1
ATOM 1606 C CA . ASP A 1 208 ? -21.747 -55.175 47.037 1.00 54.78 208 ASP A CA 1
ATOM 1607 C C . ASP A 1 208 ? -22.591 -55.469 48.285 1.00 54.78 208 ASP A C 1
ATOM 1609 O O . ASP A 1 208 ? -22.573 -54.728 49.274 1.00 54.78 208 ASP A O 1
ATOM 1613 N N . ARG A 1 209 ? -23.423 -56.505 48.193 1.00 58.84 209 ARG A N 1
ATOM 1614 C CA . ARG A 1 209 ? -24.360 -56.942 49.232 1.00 58.84 209 ARG A CA 1
ATOM 1615 C C . ARG A 1 209 ? -23.754 -58.203 49.859 1.00 58.84 209 ARG A C 1
ATOM 1617 O O . ARG A 1 209 ? -23.498 -59.144 49.112 1.00 58.84 209 ARG A O 1
ATOM 1624 N N . PRO A 1 210 ? -23.543 -58.282 51.184 1.00 54.56 210 PRO A N 1
ATOM 1625 C CA . PRO A 1 210 ? -22.900 -59.449 51.767 1.00 54.56 210 PRO A CA 1
ATOM 1626 C C . PRO A 1 210 ? -23.885 -60.621 51.829 1.00 54.56 210 PRO A C 1
ATOM 1628 O O . PRO A 1 210 ? -24.993 -60.500 52.357 1.00 54.56 210 PRO A O 1
ATOM 1631 N N . THR A 1 211 ? -23.458 -61.767 51.308 1.00 61.84 211 THR A N 1
ATOM 1632 C CA . THR A 1 211 ? -24.024 -63.082 51.617 1.00 61.84 211 THR A CA 1
ATOM 1633 C C . THR A 1 211 ? -22.910 -63.950 52.187 1.00 61.84 211 THR A C 1
ATOM 1635 O O . THR A 1 211 ? -21.954 -64.232 51.464 1.00 61.84 211 THR A O 1
ATOM 1638 N N . GLY A 1 212 ? -23.059 -64.386 53.441 1.00 50.62 212 GLY A N 1
ATOM 1639 C CA . GLY A 1 212 ? -22.185 -65.369 54.091 1.00 50.62 212 GLY A CA 1
ATOM 1640 C C . GLY A 1 212 ? -21.625 -64.890 55.412 1.00 50.62 212 GLY A C 1
ATOM 1641 O O . GLY A 1 212 ? -20.580 -64.211 55.370 1.00 50.62 212 GLY A O 1
#

Secondary structure (DSSP, 8-state):
---------------HHHHHHHHHHHHHHHHHHHHHHHHHHHHHHHHHHHHHHHHHHHHHHHHHHHHHHHHHHHHHHHHHHHTTSSS------HHHHHHHHHHHHHHHHHHHHHHHHH--HHHHHHHHHHHHHHHHHHHHHHSSS--HHHHHHHHHHHHHHHHHHHHHHHHHTT--S-PPPPP-GGGGSPPPP-------------------

pLDDT: mean 85.24, std 16.19, range [44.59, 98.75]

Solvent-accessible surface area (backbone atoms only — not comparable to full-atom values): 12369 Å² total; per-residue (Å²): 141,82,84,85,87,73,86,73,80,77,70,76,80,71,54,67,70,59,56,50,51,53,49,54,52,51,50,52,52,50,50,51,51,49,50,53,52,51,51,51,52,49,54,53,52,49,51,52,55,52,49,52,56,50,46,54,52,39,51,49,30,54,51,54,29,52,49,27,50,48,50,34,52,54,44,51,47,46,53,32,22,53,70,66,43,39,74,75,71,74,76,59,65,63,68,64,47,50,53,52,36,54,52,31,49,53,53,27,55,64,31,43,56,50,32,70,75,61,47,52,70,68,30,43,51,30,45,49,54,22,50,56,36,47,53,50,48,49,52,48,69,67,46,94,79,62,54,38,66,60,52,50,53,45,50,56,49,28,55,52,30,47,50,51,20,53,53,35,48,32,52,74,67,71,54,77,92,68,82,78,81,80,86,76,66,69,82,74,52,73,75,73,76,80,71,72,80,80,66,77,78,76,85,79,78,82,84,86,77,92,82,136

Radius of gyration: 38.16 Å; Cα contacts (8 Å, |Δi|>4): 128; chains: 1; bounding box: 88×76×124 Å